Protein AF-A0A9Q0RCS3-F1 (afdb_monomer_lite)

InterPro domains:
  IPR036425 MoaB/Mog-like domain superfamily [G3DSA:3.40.980.10] (43-111)
  IPR050101 Competence-damage inducible protein CinA [PTHR13939] (154-260)
  IPR056596 FAD synthase, middle domain [PF24102] (192-265)

Sequence (272 aa):
MLSNRLNNSLKNSFIYILPLQQKFKQDCLFKSTIIEKSDLPPNINKTVAAVFVSDQVLDGEVENDLAKPLSQIIGGHGLQMKRIEIVRYIEKDIVDVTKRLSQNYDYIFASVISPKDMSDELYNIHQKNLTTFNNKTQAFSDSPKNSQNEKKPTQTLKSIGNIHFLPGNTIQFHDALVNFIKNIQKGKVLKTQTIYLDLFEEDFCDFLSQTQADYPSVKIGSYPQLNYKEQGFKVAITIEGFDEKEIEKIVQILSNQFQPFVINPNKISKKI

Organism: Anaeramoeba ignava (NCBI:txid1746090)

pLDDT: mean 74.25, std 23.75, range [26.61, 97.25]

Structure (mmCIF, N/CA/C/O backbone):
data_AF-A0A9Q0RCS3-F1
#
_entry.id   AF-A0A9Q0RCS3-F1
#
loop_
_atom_site.group_PDB
_atom_site.id
_atom_site.type_symbol
_atom_site.label_atom_id
_atom_site.label_alt_id
_atom_site.label_comp_id
_atom_site.label_asym_id
_atom_site.label_entity_id
_atom_site.label_seq_id
_atom_site.pdbx_PDB_ins_code
_atom_site.Cartn_x
_atom_site.Cartn_y
_atom_site.Cartn_z
_atom_site.occupancy
_atom_site.B_iso_or_equiv
_atom_site.auth_seq_id
_atom_site.auth_comp_id
_atom_site.auth_asym_id
_atom_site.auth_atom_id
_atom_site.pdbx_PDB_model_num
ATOM 1 N N . MET A 1 1 ? 30.338 -65.671 28.427 1.00 37.56 1 MET A N 1
ATOM 2 C CA . MET A 1 1 ? 30.757 -64.527 29.259 1.00 37.56 1 MET A CA 1
ATOM 3 C C . MET A 1 1 ? 30.886 -63.305 28.364 1.00 37.56 1 MET A C 1
ATOM 5 O O . MET A 1 1 ? 31.580 -63.393 27.364 1.00 37.56 1 MET A O 1
ATOM 9 N N . LEU A 1 2 ? 30.194 -62.221 28.735 1.00 30.98 2 LEU A N 1
ATOM 10 C CA . LEU A 1 2 ? 30.328 -60.845 28.225 1.00 30.98 2 LEU A CA 1
ATOM 11 C C . LEU A 1 2 ? 29.975 -60.595 26.742 1.00 30.98 2 LEU A C 1
ATOM 13 O O . LEU A 1 2 ? 30.809 -60.184 25.946 1.00 30.98 2 LEU A O 1
ATOM 17 N N . SER A 1 3 ? 28.690 -60.734 26.406 1.00 28.86 3 SER A N 1
ATOM 18 C CA . SER A 1 3 ? 28.046 -59.991 25.310 1.00 28.86 3 SER A CA 1
ATOM 19 C C . SER A 1 3 ? 27.238 -58.827 25.904 1.00 28.86 3 SER A C 1
ATOM 21 O O . SER A 1 3 ? 26.596 -59.020 26.934 1.00 28.86 3 SER A O 1
ATOM 23 N N . ASN A 1 4 ? 27.223 -57.667 25.235 1.00 32.75 4 ASN A N 1
ATOM 24 C CA . ASN A 1 4 ? 26.466 -56.432 25.547 1.00 32.75 4 ASN A CA 1
ATOM 25 C C . ASN A 1 4 ? 27.193 -55.349 26.365 1.00 32.75 4 ASN A C 1
ATOM 27 O O . ASN A 1 4 ? 26.861 -55.094 27.520 1.00 32.75 4 ASN A O 1
ATOM 31 N N . ARG A 1 5 ? 28.089 -54.600 25.710 1.00 34.44 5 ARG A N 1
ATOM 32 C CA . ARG A 1 5 ? 28.345 -53.180 26.012 1.00 34.44 5 ARG A CA 1
ATOM 33 C C . ARG A 1 5 ? 28.701 -52.447 24.722 1.00 34.44 5 ARG A C 1
ATOM 35 O O . ARG A 1 5 ? 29.853 -52.479 24.326 1.00 34.44 5 ARG A O 1
ATOM 42 N N . LEU A 1 6 ? 27.695 -51.856 24.075 1.00 33.25 6 LEU A N 1
ATOM 43 C CA . LEU A 1 6 ? 27.756 -50.634 23.243 1.00 33.25 6 LEU A CA 1
ATOM 44 C C . LEU A 1 6 ? 26.347 -50.302 22.699 1.00 33.25 6 LEU A C 1
ATOM 46 O O . LEU A 1 6 ? 26.149 -50.026 21.526 1.00 33.25 6 LEU A O 1
ATOM 50 N N . ASN A 1 7 ? 25.342 -50.368 23.576 1.00 33.81 7 ASN A N 1
ATOM 51 C CA . ASN A 1 7 ? 23.979 -49.895 23.319 1.00 33.81 7 ASN A CA 1
ATOM 52 C C . ASN A 1 7 ? 23.420 -49.347 24.640 1.00 33.81 7 ASN A C 1
ATOM 54 O O . ASN A 1 7 ? 22.575 -49.961 25.278 1.00 33.81 7 ASN A O 1
ATOM 58 N N . ASN A 1 8 ? 24.009 -48.249 25.121 1.00 36.78 8 ASN A N 1
ATOM 59 C CA . ASN A 1 8 ? 23.570 -47.546 26.329 1.00 36.78 8 ASN A CA 1
ATOM 60 C C . ASN A 1 8 ? 23.982 -46.070 26.261 1.00 36.78 8 ASN A C 1
ATOM 62 O O . ASN A 1 8 ? 24.921 -45.629 26.913 1.00 36.78 8 ASN A O 1
ATOM 66 N N . SER A 1 9 ? 23.277 -45.316 25.428 1.00 35.50 9 SER A N 1
ATOM 67 C CA . SER A 1 9 ? 22.978 -43.898 25.634 1.00 35.50 9 SER A CA 1
ATOM 68 C C . SER A 1 9 ? 21.856 -43.557 24.653 1.00 35.50 9 SER A C 1
ATOM 70 O O . SER A 1 9 ? 21.925 -44.002 23.514 1.00 35.50 9 SER A O 1
ATOM 72 N N . LEU A 1 10 ? 20.830 -42.819 25.088 1.00 33.62 10 LEU A N 1
ATOM 73 C CA . LEU A 1 10 ? 19.571 -42.489 24.376 1.00 33.62 10 LEU A CA 1
ATOM 74 C C . LEU A 1 10 ? 18.345 -43.393 24.638 1.00 33.62 10 LEU A C 1
ATOM 76 O O . LEU A 1 10 ? 17.382 -43.383 23.876 1.00 33.62 10 LEU A O 1
ATOM 80 N N . LYS A 1 11 ? 18.300 -44.093 25.776 1.00 34.06 11 LYS A N 1
ATOM 81 C CA . LYS A 1 11 ? 17.034 -44.501 26.418 1.00 34.06 11 LYS A CA 1
ATOM 82 C C . LYS A 1 11 ? 16.996 -43.932 27.831 1.00 34.06 11 LYS A C 1
ATOM 84 O O . LYS A 1 11 ? 17.375 -44.623 28.764 1.00 34.06 11 LYS A O 1
ATOM 89 N N . ASN A 1 12 ? 16.652 -42.651 27.955 1.00 34.41 12 ASN A N 1
ATOM 90 C CA . ASN A 1 12 ? 16.066 -42.039 29.156 1.00 34.41 12 ASN A CA 1
ATOM 91 C C . ASN A 1 12 ? 15.875 -40.538 28.924 1.00 34.41 12 ASN A C 1
ATOM 93 O O . ASN A 1 12 ? 16.768 -39.739 29.178 1.00 34.41 12 ASN A O 1
ATOM 97 N N . SER A 1 13 ? 14.695 -40.165 28.439 1.00 29.66 13 SER A N 1
ATOM 98 C CA . SER A 1 13 ? 14.089 -38.842 28.628 1.00 29.66 13 SER A CA 1
ATOM 99 C C . SER A 1 13 ? 12.590 -39.005 28.386 1.00 29.66 13 SER A C 1
ATOM 101 O O . SER A 1 13 ? 12.051 -38.602 27.361 1.00 29.66 13 SER A O 1
ATOM 103 N N . PHE A 1 14 ? 11.931 -39.700 29.316 1.00 28.27 14 PHE A N 1
ATOM 104 C CA . PHE A 1 14 ? 10.483 -39.627 29.479 1.00 28.27 14 PHE A CA 1
ATOM 105 C C . PHE A 1 14 ? 10.148 -38.185 29.873 1.00 28.27 14 PHE A C 1
ATOM 107 O O . PHE A 1 14 ? 10.219 -37.822 31.045 1.00 28.27 14 PHE A O 1
ATOM 114 N N . ILE A 1 15 ? 9.829 -37.345 28.891 1.00 30.17 15 ILE A N 1
ATOM 115 C CA . ILE A 1 15 ? 9.153 -36.079 29.155 1.00 30.17 15 ILE A CA 1
ATOM 116 C C . ILE A 1 15 ? 7.681 -36.434 29.337 1.00 30.17 15 ILE A C 1
ATOM 118 O O . ILE A 1 15 ? 6.985 -36.788 28.388 1.00 30.17 15 ILE A O 1
ATOM 122 N N . TYR A 1 16 ? 7.235 -36.395 30.590 1.00 28.09 16 TYR A N 1
ATOM 123 C CA . TYR A 1 16 ? 5.824 -36.403 30.939 1.00 28.09 16 TYR A CA 1
ATOM 124 C C . TYR A 1 16 ? 5.144 -35.227 30.230 1.00 28.09 16 TYR A C 1
ATOM 126 O O . TYR A 1 16 ? 5.328 -34.071 30.607 1.00 28.09 16 TYR A O 1
ATOM 134 N N . ILE A 1 17 ? 4.356 -35.524 29.197 1.00 31.08 17 ILE A N 1
ATOM 135 C CA . ILE A 1 17 ? 3.373 -34.588 28.658 1.00 31.08 17 ILE A CA 1
ATOM 136 C C . ILE A 1 17 ? 2.254 -34.522 29.700 1.00 31.08 17 ILE A C 1
ATOM 138 O O . ILE A 1 17 ? 1.363 -35.370 29.731 1.00 31.08 17 ILE A O 1
ATOM 142 N N . LEU A 1 18 ? 2.326 -33.541 30.600 1.00 26.61 18 LEU A N 1
ATOM 143 C CA . LEU A 1 18 ? 1.148 -33.091 31.335 1.00 26.61 18 LEU A CA 1
ATOM 144 C C . LEU A 1 18 ? 0.131 -32.595 30.297 1.00 26.61 18 LEU A C 1
ATOM 146 O O . LEU A 1 18 ? 0.499 -31.777 29.449 1.00 26.61 18 LEU A O 1
ATOM 150 N N . PRO A 1 19 ? -1.133 -33.044 30.330 1.00 27.47 19 PRO A N 1
ATOM 151 C CA . PRO A 1 19 ? -2.141 -32.473 29.466 1.00 27.47 19 PRO A CA 1
ATOM 152 C C . PRO A 1 19 ? -2.488 -31.097 30.037 1.00 27.47 19 PRO A C 1
ATOM 154 O O . PRO A 1 19 ? -3.348 -30.966 30.904 1.00 27.47 19 PRO A O 1
ATOM 157 N N . LEU A 1 20 ? -1.830 -30.047 29.546 1.00 31.06 20 LEU A N 1
ATOM 158 C CA . LEU A 1 20 ? -2.420 -28.715 29.565 1.00 31.06 20 LEU A CA 1
ATOM 159 C C . LEU A 1 20 ? -3.596 -28.748 28.585 1.00 31.06 20 LEU A C 1
ATOM 161 O O . LEU A 1 20 ? -3.497 -28.305 27.446 1.00 31.06 20 LEU A O 1
ATOM 165 N N . GLN A 1 21 ? -4.732 -29.286 29.030 1.00 33.12 21 GLN A N 1
ATOM 166 C CA . GLN A 1 21 ? -6.025 -28.934 28.457 1.00 33.12 21 GLN A CA 1
ATOM 167 C C . GLN A 1 21 ? -6.356 -27.493 28.865 1.00 33.12 21 GLN A C 1
ATOM 169 O O . GLN A 1 21 ? -7.312 -27.232 29.588 1.00 33.12 21 GLN A O 1
ATOM 174 N N . GLN A 1 22 ? -5.565 -26.531 28.390 1.00 35.44 22 GLN A N 1
ATOM 175 C CA . GLN A 1 22 ? -6.137 -25.232 28.093 1.00 35.44 22 GLN A CA 1
ATOM 176 C C . GLN A 1 22 ? -6.953 -25.450 26.828 1.00 35.44 22 GLN A C 1
ATOM 178 O O . GLN A 1 22 ? -6.407 -25.677 25.749 1.00 35.44 22 GLN A O 1
ATOM 183 N N . LYS A 1 23 ? -8.279 -25.453 26.979 1.00 30.38 23 LYS A N 1
ATOM 184 C CA . LYS A 1 23 ? -9.195 -25.215 25.866 1.00 30.38 23 LYS A CA 1
ATOM 185 C C . LYS A 1 23 ? -8.868 -23.826 25.310 1.00 30.38 23 LYS A C 1
ATOM 187 O O . LYS A 1 23 ? -9.527 -22.857 25.663 1.00 30.38 23 LYS A O 1
ATOM 192 N N . PHE A 1 24 ? -7.845 -23.719 24.469 1.00 35.06 24 PHE A N 1
ATOM 193 C CA . PHE A 1 24 ? -7.749 -22.597 23.555 1.00 35.06 24 PHE A CA 1
ATOM 194 C C . PHE A 1 24 ? -9.005 -22.676 22.694 1.00 35.06 24 PHE A C 1
ATOM 196 O O . PHE A 1 24 ? -9.238 -23.686 22.025 1.00 35.06 24 PHE A O 1
ATOM 203 N N . LYS A 1 25 ? -9.861 -21.655 22.779 1.00 40.16 25 LYS A N 1
ATOM 204 C CA . LYS A 1 25 ? -10.976 -21.459 21.852 1.00 40.16 25 LYS A CA 1
ATOM 205 C C . LYS A 1 25 ? -10.306 -21.268 20.487 1.00 40.16 25 LYS A C 1
ATOM 207 O O . LYS A 1 25 ? -9.832 -20.183 20.170 1.00 40.16 25 LYS A O 1
ATOM 212 N N . GLN A 1 26 ? -10.152 -22.367 19.746 1.00 43.66 26 GLN A N 1
ATOM 213 C CA . GLN A 1 26 ? -9.310 -22.490 18.545 1.00 43.66 26 GLN A CA 1
ATOM 214 C C . GLN A 1 26 ? -9.731 -21.534 17.409 1.00 43.66 26 GLN A C 1
ATOM 216 O O . GLN A 1 26 ? -9.008 -21.381 16.429 1.00 43.66 26 GLN A O 1
ATOM 221 N N . ASP A 1 27 ? -10.858 -20.842 17.592 1.00 47.12 27 ASP A N 1
ATOM 222 C CA . ASP A 1 27 ? -11.483 -19.908 16.663 1.00 47.12 27 ASP A CA 1
ATOM 223 C C . ASP A 1 27 ? -11.272 -18.414 17.004 1.00 47.12 27 ASP A C 1
ATOM 225 O O . ASP A 1 27 ? -11.799 -17.573 16.284 1.00 47.12 27 ASP A O 1
ATOM 229 N N . CYS A 1 28 ? -10.529 -18.059 18.070 1.00 45.38 28 CYS A N 1
ATOM 230 C CA . CYS A 1 28 ? -10.329 -16.654 18.495 1.00 45.38 28 CYS A CA 1
ATOM 231 C C . CYS A 1 28 ? -8.953 -16.046 18.199 1.00 45.38 28 CYS A C 1
ATOM 233 O O . CYS A 1 28 ? -8.706 -14.915 18.609 1.00 45.38 28 CYS A O 1
ATOM 235 N N . LEU A 1 29 ? -8.104 -16.694 17.390 1.00 50.28 29 LEU A N 1
ATOM 236 C CA . LEU A 1 29 ? -7.370 -15.867 16.429 1.00 50.28 29 LEU A CA 1
ATOM 237 C C . LEU A 1 29 ? -8.495 -15.204 15.654 1.00 50.28 29 LEU A C 1
ATOM 239 O O . LEU A 1 29 ? -9.189 -15.928 14.935 1.00 50.28 29 LEU A O 1
ATOM 243 N N . PHE A 1 30 ? -8.740 -13.902 15.852 1.00 48.38 30 PHE A N 1
ATOM 244 C CA . PHE A 1 30 ? -9.524 -13.156 14.886 1.00 48.38 30 PHE A CA 1
ATOM 245 C C . PHE A 1 30 ? -8.738 -13.439 13.624 1.00 48.38 30 PHE A C 1
ATOM 247 O O . PHE A 1 30 ? -7.626 -12.940 13.422 1.00 48.38 30 PHE A O 1
ATOM 254 N N . LYS A 1 31 ? -9.240 -14.397 12.829 1.00 42.78 31 LYS A N 1
ATOM 255 C CA . LYS A 1 31 ? -8.798 -14.555 11.468 1.00 42.78 31 LYS A CA 1
ATOM 256 C C . LYS A 1 31 ? -8.898 -13.113 11.044 1.00 42.78 31 LYS A C 1
ATOM 258 O O . LYS A 1 31 ? -9.956 -12.499 11.205 1.00 42.78 31 LYS A O 1
ATOM 263 N N . SER A 1 32 ? -7.779 -12.528 10.634 1.00 40.59 32 SER A N 1
ATOM 264 C CA . SER A 1 32 ? -7.892 -11.480 9.652 1.00 40.59 32 SER A CA 1
ATOM 265 C C . SER A 1 32 ? -8.770 -12.160 8.626 1.00 40.59 32 SER A C 1
ATOM 267 O O . SER A 1 32 ? -8.323 -13.061 7.916 1.00 40.59 32 SER A O 1
ATOM 269 N N . THR A 1 33 ? -10.084 -11.928 8.715 1.00 36.19 33 THR A N 1
ATOM 270 C CA . THR A 1 33 ? -10.992 -12.319 7.678 1.00 36.19 33 THR A CA 1
ATOM 271 C C . THR A 1 33 ? -10.291 -11.611 6.562 1.00 36.19 33 THR A C 1
ATOM 273 O O . THR A 1 33 ? -10.094 -10.387 6.600 1.00 36.19 33 THR A O 1
ATOM 276 N N . ILE A 1 34 ? -9.699 -12.407 5.681 1.00 37.22 34 ILE A N 1
ATOM 277 C CA . ILE A 1 34 ? -9.334 -11.920 4.386 1.00 37.22 34 ILE A CA 1
ATOM 278 C C . ILE A 1 34 ? -10.717 -11.550 3.879 1.00 37.22 34 ILE A C 1
ATOM 280 O O . ILE A 1 34 ? -11.448 -12.395 3.381 1.00 37.22 34 ILE A O 1
ATOM 284 N N . ILE A 1 35 ? -11.139 -10.325 4.205 1.00 36.06 35 ILE A N 1
ATOM 285 C CA . ILE A 1 35 ? -12.195 -9.622 3.534 1.00 36.06 35 ILE A CA 1
ATOM 286 C C . ILE A 1 35 ? -11.557 -9.556 2.171 1.00 36.06 35 ILE A C 1
ATOM 288 O O . ILE A 1 35 ? -10.635 -8.760 1.930 1.00 36.06 35 ILE A O 1
ATOM 292 N N . GLU A 1 36 ? -11.896 -10.540 1.343 1.00 35.41 36 GLU A N 1
ATOM 293 C CA . GLU A 1 36 ? -11.475 -10.496 -0.026 1.00 35.41 36 GLU A CA 1
ATOM 294 C C . GLU A 1 36 ? -11.953 -9.143 -0.523 1.00 35.41 36 GLU A C 1
ATOM 296 O O . GLU A 1 36 ? -13.019 -8.636 -0.170 1.00 35.41 36 GLU A O 1
ATOM 301 N N . LYS A 1 37 ? -11.098 -8.477 -1.287 1.00 41.94 37 LYS A N 1
ATOM 302 C CA . LYS A 1 37 ? -11.336 -7.102 -1.725 1.00 41.94 37 LYS A CA 1
ATOM 303 C C . LYS A 1 37 ? -12.657 -6.943 -2.502 1.00 41.94 37 LYS A C 1
ATOM 305 O O . LYS A 1 37 ? -13.037 -5.812 -2.789 1.00 41.94 37 LYS A O 1
ATOM 310 N N . SER A 1 38 ? -13.298 -8.061 -2.855 1.00 35.66 38 SER A N 1
ATOM 311 C CA . SER A 1 38 ? -14.652 -8.207 -3.385 1.00 35.66 38 SER A CA 1
ATOM 312 C C . SER A 1 38 ? -15.765 -7.731 -2.450 1.00 35.66 38 SER A C 1
ATOM 314 O O . SER A 1 38 ? -16.819 -7.365 -2.957 1.00 35.66 38 SER A O 1
ATOM 316 N N . ASP A 1 39 ? -15.543 -7.709 -1.134 1.00 38.75 39 ASP A N 1
ATOM 317 C CA . ASP A 1 39 ? -16.580 -7.383 -0.139 1.00 38.75 39 ASP A CA 1
ATOM 318 C C . ASP A 1 39 ? -16.576 -5.892 0.245 1.00 38.75 39 ASP A C 1
ATOM 320 O O . ASP A 1 39 ? -17.483 -5.396 0.910 1.00 38.75 39 ASP A O 1
ATOM 324 N N . LEU A 1 40 ? -15.564 -5.148 -0.215 1.00 46.81 40 LEU A N 1
ATOM 325 C CA . LEU A 1 40 ? -15.538 -3.689 -0.161 1.00 46.81 40 LEU A CA 1
ATOM 326 C C . LEU A 1 40 ? -16.378 -3.125 -1.321 1.00 46.81 40 LEU A C 1
ATOM 328 O O . LEU A 1 40 ? -16.323 -3.667 -2.429 1.00 46.81 40 LEU A O 1
ATOM 332 N N . PRO A 1 41 ? -17.111 -2.009 -1.130 1.00 47.56 41 PRO A N 1
ATOM 333 C CA . PRO A 1 41 ? -17.900 -1.401 -2.199 1.00 47.56 41 PRO A CA 1
ATOM 334 C C . PRO A 1 41 ? -17.032 -1.135 -3.444 1.00 47.56 41 PRO A C 1
ATOM 336 O O . PRO A 1 41 ? -15.844 -0.816 -3.298 1.00 47.56 41 PRO A O 1
ATOM 339 N N . PRO A 1 42 ? -17.598 -1.250 -4.667 1.00 49.25 42 PRO A N 1
ATOM 340 C CA . PRO A 1 42 ? -16.849 -1.152 -5.916 1.00 49.25 42 PRO A CA 1
ATOM 341 C C . PRO A 1 42 ? -15.963 0.092 -5.914 1.00 49.25 42 PRO A C 1
ATOM 343 O O . PRO A 1 42 ? -16.410 1.217 -5.678 1.00 49.25 42 PRO A O 1
ATOM 346 N N . ASN A 1 43 ? -14.668 -0.148 -6.094 1.00 54.91 43 ASN A N 1
ATOM 347 C CA . ASN A 1 43 ? -13.647 0.839 -5.800 1.00 54.91 43 ASN A CA 1
ATOM 348 C C . ASN A 1 43 ? -13.646 1.951 -6.856 1.00 54.91 43 ASN A C 1
ATOM 350 O O . ASN A 1 43 ? -13.305 1.717 -8.010 1.00 54.91 43 ASN A O 1
ATOM 354 N N . ILE A 1 44 ? -14.022 3.160 -6.440 1.00 65.00 44 ILE A N 1
ATOM 355 C CA . ILE A 1 44 ? -14.061 4.366 -7.284 1.00 65.00 44 ILE A CA 1
ATOM 356 C C . ILE A 1 44 ? -12.639 4.884 -7.578 1.00 65.00 44 ILE A C 1
ATOM 358 O O . ILE A 1 44 ? -12.432 5.655 -8.514 1.00 65.00 44 ILE A O 1
ATOM 362 N N . ASN A 1 45 ? -11.642 4.477 -6.787 1.00 85.12 45 ASN A N 1
ATOM 363 C CA . ASN A 1 45 ? -10.302 5.036 -6.873 1.00 85.12 45 ASN A CA 1
ATOM 364 C C . ASN A 1 45 ? -9.484 4.392 -7.988 1.00 85.12 45 ASN A C 1
ATOM 366 O O . ASN A 1 45 ? -9.408 3.167 -8.113 1.00 85.12 45 ASN A O 1
ATOM 370 N N . LYS A 1 46 ? -8.777 5.248 -8.727 1.00 90.94 46 LYS A N 1
ATOM 371 C CA . LYS A 1 46 ? -7.789 4.842 -9.721 1.00 90.94 46 LYS A CA 1
ATOM 372 C C . LYS A 1 46 ? -6.690 3.991 -9.088 1.00 90.94 46 LYS A C 1
ATOM 374 O O . LYS A 1 46 ? -6.237 4.232 -7.964 1.00 90.94 46 LYS A O 1
ATOM 379 N N . THR A 1 47 ? -6.288 2.969 -9.822 1.00 93.88 47 THR A N 1
ATOM 380 C CA . THR A 1 47 ? -5.354 1.944 -9.380 1.00 93.88 47 THR A CA 1
ATOM 381 C C . THR A 1 47 ? -3.930 2.271 -9.797 1.00 93.88 47 THR A C 1
ATOM 383 O O . THR A 1 47 ? -3.682 2.807 -10.874 1.00 93.88 47 THR A O 1
ATOM 386 N N . VAL A 1 48 ? -2.982 1.942 -8.928 1.00 95.81 48 VAL A N 1
ATOM 387 C CA . VAL A 1 48 ? -1.563 2.223 -9.126 1.00 95.81 48 VAL A CA 1
ATOM 388 C C . VAL A 1 48 ? -0.765 0.945 -8.951 1.00 95.81 48 VAL A C 1
ATOM 390 O O . VAL A 1 48 ? -0.993 0.190 -8.000 1.00 95.81 48 VAL A O 1
ATOM 393 N N . ALA A 1 49 ? 0.194 0.725 -9.841 1.00 97.00 49 ALA A N 1
ATOM 394 C CA . ALA A 1 49 ? 1.262 -0.234 -9.621 1.00 97.00 49 ALA A CA 1
ATOM 395 C C . ALA A 1 49 ? 2.630 0.417 -9.823 1.00 97.00 49 ALA A C 1
ATOM 397 O O . ALA A 1 49 ? 2.755 1.452 -10.478 1.00 97.00 49 ALA A O 1
ATOM 398 N N . ALA A 1 50 ? 3.658 -0.189 -9.244 1.00 96.56 50 ALA A N 1
ATOM 399 C CA . ALA A 1 50 ? 5.024 0.282 -9.369 1.00 96.56 50 ALA A CA 1
ATOM 400 C C . ALA A 1 50 ? 5.971 -0.851 -9.747 1.00 96.56 50 ALA A C 1
ATOM 402 O O . ALA A 1 50 ? 5.798 -1.989 -9.305 1.00 96.56 50 ALA A O 1
ATOM 403 N N . VAL A 1 51 ? 6.987 -0.514 -10.531 1.00 95.31 51 VAL A N 1
ATOM 404 C CA . VAL A 1 51 ? 8.157 -1.352 -10.757 1.00 95.31 51 VAL A CA 1
ATOM 405 C C . VAL A 1 51 ? 9.402 -0.593 -10.309 1.00 95.31 51 VAL A C 1
ATOM 407 O O . VAL A 1 51 ? 9.623 0.557 -10.694 1.00 95.31 51 VAL A O 1
ATOM 410 N N . PHE A 1 52 ? 10.212 -1.241 -9.486 1.00 94.56 52 PHE A N 1
ATOM 411 C CA . PHE A 1 52 ? 11.526 -0.760 -9.098 1.00 94.56 52 PHE A CA 1
ATOM 412 C C . PHE A 1 52 ? 12.584 -1.683 -9.688 1.00 94.56 52 PHE A C 1
ATOM 414 O O . PHE A 1 52 ? 12.508 -2.898 -9.533 1.00 94.56 52 PHE A O 1
ATOM 421 N N . VAL A 1 53 ? 13.566 -1.117 -10.377 1.00 92.44 53 VAL A N 1
ATOM 422 C CA . VAL A 1 53 ? 14.662 -1.884 -10.975 1.00 92.44 53 VAL A CA 1
ATOM 423 C C . VAL A 1 53 ? 15.888 -1.745 -10.085 1.00 92.44 53 VAL A C 1
ATOM 425 O O . VAL A 1 53 ? 16.375 -0.630 -9.897 1.00 92.44 53 VAL A O 1
ATOM 428 N N . SER A 1 54 ? 16.359 -2.845 -9.496 1.00 92.25 54 SER A N 1
ATOM 429 C CA . SER A 1 54 ? 17.565 -2.850 -8.665 1.00 92.25 54 SER A CA 1
ATOM 430 C C . SER A 1 54 ? 18.040 -4.264 -8.357 1.00 92.25 54 SER A C 1
ATOM 432 O O . SER A 1 54 ? 17.323 -5.042 -7.726 1.00 92.25 54 SER A O 1
ATOM 434 N N . ASP A 1 55 ? 19.278 -4.565 -8.741 1.00 91.50 55 ASP A N 1
ATOM 435 C CA . ASP A 1 55 ? 19.948 -5.789 -8.305 1.00 91.50 55 ASP A CA 1
ATOM 436 C C . ASP A 1 55 ? 20.282 -5.714 -6.809 1.00 91.50 55 ASP A C 1
ATOM 438 O O . ASP A 1 55 ? 19.974 -6.644 -6.077 1.00 91.50 55 ASP A O 1
ATOM 442 N N . GLN A 1 56 ? 20.764 -4.564 -6.323 1.00 90.12 56 GLN A N 1
ATOM 443 C CA . GLN A 1 56 ? 21.187 -4.357 -4.928 1.00 90.12 56 GLN A CA 1
ATOM 444 C C . GLN A 1 56 ? 20.063 -4.584 -3.913 1.00 90.12 56 GLN A C 1
ATOM 446 O O . GLN A 1 56 ? 20.293 -5.155 -2.849 1.00 90.12 56 GLN A O 1
ATOM 451 N N . VAL A 1 57 ? 18.833 -4.166 -4.234 1.00 93.00 57 VAL A N 1
ATOM 452 C CA . VAL A 1 57 ? 17.674 -4.448 -3.372 1.00 93.00 57 VAL A CA 1
ATOM 453 C C . VAL A 1 57 ? 17.363 -5.944 -3.348 1.00 93.00 57 VAL A C 1
ATOM 455 O O . VAL A 1 57 ? 17.053 -6.491 -2.292 1.00 93.00 57 VAL A O 1
ATOM 458 N N . LEU A 1 58 ? 17.446 -6.620 -4.498 1.00 94.69 58 LEU A N 1
ATOM 459 C CA . LEU A 1 58 ? 17.194 -8.061 -4.598 1.00 94.69 58 LEU A CA 1
ATOM 460 C C . LEU A 1 58 ? 18.320 -8.904 -3.985 1.00 94.69 58 LEU A C 1
ATOM 462 O O . LEU A 1 58 ? 18.058 -10.009 -3.515 1.00 94.69 58 LEU A O 1
ATOM 466 N N . ASP A 1 59 ? 19.539 -8.373 -3.960 1.00 94.94 59 ASP A N 1
ATOM 467 C CA . ASP A 1 59 ? 20.709 -8.963 -3.311 1.00 94.94 59 ASP A CA 1
ATOM 468 C C . ASP A 1 59 ? 20.746 -8.657 -1.798 1.00 94.94 59 ASP A C 1
ATOM 470 O O . ASP A 1 59 ? 21.541 -9.242 -1.064 1.00 94.94 59 ASP A O 1
ATOM 474 N N . GLY A 1 60 ? 19.847 -7.793 -1.307 1.00 94.44 60 GLY A N 1
ATOM 475 C CA . GLY A 1 60 ? 19.726 -7.432 0.108 1.00 94.44 60 GLY A CA 1
ATOM 476 C C . GLY A 1 60 ? 20.788 -6.446 0.601 1.00 94.44 60 GLY A C 1
ATOM 477 O O . GLY A 1 60 ? 20.962 -6.294 1.808 1.00 94.44 60 GLY A O 1
ATOM 478 N N . GLU A 1 61 ? 21.499 -5.781 -0.311 1.00 90.88 61 GLU A N 1
ATOM 479 C CA . GLU A 1 61 ? 22.539 -4.801 0.019 1.00 90.88 61 GLU A CA 1
ATOM 480 C C . GLU A 1 61 ? 21.950 -3.466 0.484 1.00 90.88 61 GLU A C 1
ATOM 482 O O . GLU A 1 61 ? 22.543 -2.774 1.313 1.00 90.88 61 GLU A O 1
ATOM 487 N N . VAL A 1 62 ? 20.783 -3.098 -0.052 1.00 90.00 62 VAL A N 1
ATOM 488 C CA . VAL A 1 62 ? 20.102 -1.832 0.243 1.00 90.00 62 VAL A CA 1
ATOM 489 C C . VAL A 1 62 ? 18.603 -2.045 0.436 1.00 90.00 62 VAL A C 1
ATOM 491 O O . VAL A 1 62 ? 17.995 -2.937 -0.157 1.00 90.00 62 VAL A O 1
ATOM 494 N N . GLU A 1 63 ? 17.981 -1.198 1.254 1.00 90.94 63 GLU A N 1
ATOM 495 C CA . GLU A 1 63 ? 16.525 -1.156 1.384 1.00 90.94 63 GLU A CA 1
ATOM 496 C C . GLU A 1 63 ? 15.877 -0.428 0.196 1.00 90.94 63 GLU A C 1
ATOM 498 O O . GLU A 1 63 ? 16.472 0.453 -0.425 1.00 90.94 63 GLU A O 1
ATOM 503 N N . ASN A 1 64 ? 14.613 -0.749 -0.092 1.00 91.44 64 ASN A N 1
ATOM 504 C CA . ASN A 1 64 ? 13.800 0.041 -1.013 1.00 91.44 64 ASN A CA 1
ATOM 505 C C . ASN A 1 64 ? 13.176 1.236 -0.277 1.00 91.44 64 ASN A C 1
ATOM 507 O O . ASN A 1 64 ? 12.070 1.149 0.268 1.00 91.44 64 ASN A O 1
ATOM 511 N N . ASP A 1 65 ? 13.878 2.362 -0.294 1.00 90.94 65 ASP A N 1
ATOM 512 C CA . ASP A 1 65 ? 13.458 3.615 0.334 1.00 90.94 65 ASP A CA 1
ATOM 513 C C . ASP A 1 65 ? 12.387 4.386 -0.468 1.00 90.94 65 ASP A C 1
ATOM 515 O O . ASP A 1 65 ? 11.774 5.312 0.064 1.00 90.94 65 ASP A O 1
ATOM 519 N N . LEU A 1 66 ? 12.092 3.981 -1.710 1.00 92.19 66 LEU A N 1
ATOM 520 C CA . LEU A 1 66 ? 11.106 4.628 -2.586 1.00 92.19 66 LEU A CA 1
ATOM 521 C C . LEU A 1 66 ? 9.683 4.071 -2.411 1.00 92.19 66 LEU A C 1
ATOM 523 O O . LEU A 1 66 ? 8.696 4.806 -2.525 1.00 92.19 66 LEU A O 1
ATOM 527 N N . ALA A 1 67 ? 9.547 2.776 -2.112 1.00 94.50 67 ALA A N 1
ATOM 528 C CA . ALA A 1 67 ? 8.257 2.079 -2.082 1.00 94.50 67 ALA A CA 1
ATOM 529 C C . ALA A 1 67 ? 7.285 2.621 -1.021 1.00 94.50 67 ALA A C 1
ATOM 531 O O . ALA A 1 67 ? 6.085 2.781 -1.285 1.00 94.50 67 ALA A O 1
ATOM 532 N N . LYS A 1 68 ? 7.788 2.911 0.186 1.00 93.88 68 LYS A N 1
ATOM 533 C CA . LYS A 1 68 ? 6.966 3.423 1.290 1.00 93.88 68 LYS A CA 1
ATOM 534 C C . LYS A 1 68 ? 6.491 4.861 1.029 1.00 93.88 68 LYS A C 1
ATOM 536 O O . LYS A 1 68 ? 5.272 5.054 1.063 1.00 93.88 68 LYS A O 1
ATOM 541 N N . PRO A 1 69 ? 7.364 5.841 0.710 1.00 93.31 69 PRO A N 1
ATOM 542 C CA . PRO A 1 69 ? 6.928 7.185 0.329 1.00 93.31 69 PRO A CA 1
ATOM 543 C C . PRO A 1 69 ? 5.936 7.180 -0.834 1.00 93.31 69 PRO A C 1
ATOM 545 O O . PRO A 1 69 ? 4.906 7.849 -0.754 1.00 93.31 69 PRO A O 1
ATOM 548 N N . LEU A 1 70 ? 6.185 6.369 -1.871 1.00 95.19 70 LEU A N 1
ATOM 549 C CA . LEU A 1 70 ? 5.255 6.211 -2.988 1.00 95.19 70 LEU A CA 1
ATOM 550 C C . LEU A 1 70 ? 3.870 5.782 -2.494 1.00 95.19 70 LEU A C 1
ATOM 552 O O . LEU A 1 70 ? 2.877 6.447 -2.777 1.00 95.19 70 LEU A O 1
ATOM 556 N N . SER A 1 71 ? 3.797 4.707 -1.710 1.00 94.44 71 SER A N 1
ATOM 557 C CA . SER A 1 71 ? 2.523 4.185 -1.199 1.00 94.44 71 SER A CA 1
ATOM 558 C C . SER A 1 71 ? 1.779 5.203 -0.329 1.00 94.44 71 SER A C 1
ATOM 560 O O . SER A 1 71 ? 0.558 5.321 -0.430 1.00 94.44 71 SER A O 1
ATOM 562 N N . GLN A 1 72 ? 2.505 5.972 0.487 1.00 92.44 72 GLN A N 1
ATOM 563 C CA . GLN A 1 72 ? 1.934 7.014 1.343 1.00 92.44 72 GLN A CA 1
ATOM 564 C C . GLN A 1 72 ? 1.374 8.190 0.535 1.00 92.44 72 GLN A C 1
ATOM 566 O O . GLN A 1 72 ? 0.243 8.610 0.780 1.00 92.44 72 GLN A O 1
ATOM 571 N N . ILE A 1 73 ? 2.124 8.696 -0.448 1.00 94.56 73 ILE A N 1
ATOM 572 C CA . ILE A 1 73 ? 1.699 9.821 -1.296 1.00 94.56 73 ILE A CA 1
ATOM 573 C C . ILE A 1 73 ? 0.479 9.428 -2.137 1.00 94.56 73 ILE A C 1
ATOM 575 O O . ILE A 1 73 ? -0.514 10.155 -2.175 1.00 94.56 73 ILE A O 1
ATOM 579 N N . ILE A 1 74 ? 0.522 8.247 -2.757 1.00 93.75 74 ILE A N 1
ATOM 580 C CA . ILE A 1 74 ? -0.575 7.692 -3.559 1.00 93.75 74 ILE A CA 1
ATOM 581 C C . ILE A 1 74 ? -1.830 7.486 -2.699 1.00 93.75 74 ILE A C 1
ATOM 583 O O . ILE A 1 74 ? -2.907 7.969 -3.057 1.00 93.75 74 ILE A O 1
ATOM 587 N N . GLY A 1 75 ? -1.696 6.844 -1.535 1.00 90.62 75 GLY A N 1
ATOM 588 C CA . GLY A 1 75 ? -2.814 6.622 -0.615 1.00 90.62 75 GLY A CA 1
ATOM 589 C C . GLY A 1 75 ? -3.423 7.925 -0.086 1.00 90.62 75 GLY A C 1
ATOM 590 O O . GLY A 1 75 ? -4.646 8.071 -0.060 1.00 90.62 75 GLY A O 1
ATOM 591 N N . GLY A 1 76 ? -2.587 8.910 0.257 1.00 90.50 76 GLY A N 1
ATOM 592 C CA . GLY A 1 76 ? -3.026 10.238 0.702 1.00 90.50 76 GLY A CA 1
ATOM 593 C C . GLY A 1 76 ? -3.782 11.035 -0.368 1.00 90.50 76 GLY A C 1
ATOM 594 O O . GLY A 1 76 ? -4.613 11.888 -0.040 1.00 90.50 76 GLY A O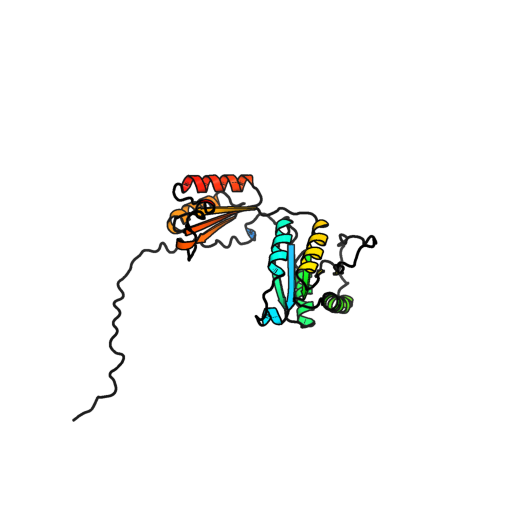 1
ATOM 595 N N . HIS A 1 77 ? -3.556 10.724 -1.648 1.00 92.31 77 HIS A N 1
ATOM 596 C CA . HIS A 1 77 ? -4.308 11.287 -2.773 1.00 92.31 77 HIS A CA 1
ATOM 597 C C . HIS A 1 77 ? -5.576 10.496 -3.128 1.00 92.31 77 HIS A C 1
ATOM 599 O O . HIS A 1 77 ? -6.289 10.835 -4.072 1.00 92.31 77 HIS A O 1
ATOM 605 N N . GLY A 1 78 ? -5.883 9.439 -2.374 1.00 90.00 78 GLY A N 1
ATOM 606 C CA . GLY A 1 78 ? -7.036 8.585 -2.640 1.00 90.00 78 GLY A CA 1
ATOM 607 C C . GLY A 1 78 ? -6.855 7.728 -3.890 1.00 90.00 78 GLY A C 1
ATOM 608 O O . GLY A 1 78 ? -7.833 7.363 -4.529 1.00 90.00 78 GLY A O 1
ATOM 609 N N . LEU A 1 79 ? -5.616 7.415 -4.262 1.00 91.62 79 LEU A N 1
ATOM 610 C CA . LEU A 1 79 ? -5.299 6.408 -5.267 1.00 91.62 79 LEU A CA 1
ATOM 611 C C . LEU A 1 79 ? -5.015 5.075 -4.570 1.00 91.62 79 LEU A C 1
ATOM 613 O O . LEU A 1 79 ? -4.611 5.035 -3.407 1.00 91.62 79 LEU A O 1
ATOM 617 N N . GLN A 1 80 ? -5.220 3.962 -5.271 1.00 90.25 80 GLN A N 1
ATOM 618 C CA . GLN A 1 80 ? -5.036 2.644 -4.679 1.00 90.25 80 GLN A CA 1
ATOM 619 C C . GLN A 1 80 ? -3.773 1.957 -5.188 1.00 90.25 80 GLN A C 1
ATOM 621 O O . GLN A 1 80 ? -3.773 1.395 -6.282 1.00 90.25 80 GLN A O 1
ATOM 626 N N . MET A 1 81 ? -2.744 1.895 -4.342 1.00 94.00 81 MET A N 1
ATOM 627 C CA . MET A 1 81 ? -1.602 1.011 -4.571 1.00 94.00 81 MET A CA 1
ATOM 628 C C . MET A 1 81 ? -2.077 -0.450 -4.575 1.00 94.00 81 MET A C 1
ATOM 630 O O . MET A 1 81 ? -2.670 -0.935 -3.607 1.00 94.00 81 MET A O 1
ATOM 634 N N . LYS A 1 82 ? -1.874 -1.144 -5.695 1.00 93.94 82 LYS A N 1
ATOM 635 C CA . LYS A 1 82 ? -2.278 -2.542 -5.894 1.00 93.94 82 LYS A CA 1
ATOM 636 C C . LYS A 1 82 ? -1.097 -3.493 -5.909 1.00 93.94 82 LYS A C 1
ATOM 638 O O . LYS A 1 82 ? -1.267 -4.647 -5.525 1.00 93.94 82 LYS A O 1
ATOM 643 N N . ARG A 1 83 ? 0.052 -3.041 -6.414 1.00 96.50 83 ARG A N 1
ATOM 644 C CA . ARG A 1 83 ? 1.192 -3.914 -6.672 1.00 96.50 83 ARG A CA 1
ATOM 645 C C . ARG A 1 83 ? 2.489 -3.124 -6.739 1.00 96.50 83 ARG A C 1
ATOM 647 O O . ARG A 1 83 ? 2.543 -2.087 -7.387 1.00 96.50 83 ARG A O 1
ATOM 654 N N . ILE A 1 84 ? 3.524 -3.652 -6.103 1.00 97.25 84 ILE A N 1
ATOM 655 C CA . ILE A 1 84 ? 4.903 -3.199 -6.262 1.00 97.25 84 ILE A CA 1
ATOM 656 C C . ILE A 1 84 ? 5.710 -4.424 -6.670 1.00 97.25 84 ILE A C 1
ATOM 658 O O . ILE A 1 84 ? 5.591 -5.473 -6.039 1.00 97.25 84 ILE A O 1
ATOM 662 N N . GLU A 1 85 ? 6.496 -4.302 -7.730 1.00 96.62 85 GLU A N 1
ATOM 663 C CA . GLU A 1 85 ? 7.434 -5.332 -8.166 1.00 96.62 85 GLU A CA 1
ATOM 664 C C . GLU A 1 85 ? 8.849 -4.781 -8.151 1.00 96.62 85 GLU A C 1
ATOM 666 O O . GLU A 1 85 ? 9.074 -3.630 -8.516 1.00 96.62 85 GLU A O 1
ATOM 671 N N . ILE A 1 86 ? 9.795 -5.611 -7.726 1.00 95.81 86 ILE A N 1
ATOM 672 C CA . ILE A 1 86 ? 11.218 -5.298 -7.774 1.00 95.81 86 ILE A CA 1
ATOM 673 C C . ILE A 1 86 ? 11.846 -6.291 -8.744 1.00 95.81 86 ILE A C 1
ATOM 675 O O . ILE A 1 86 ? 11.662 -7.498 -8.585 1.00 95.81 86 ILE A O 1
ATOM 679 N N . VAL A 1 87 ? 12.524 -5.787 -9.770 1.00 94.94 87 VAL A N 1
ATOM 680 C CA . VAL A 1 87 ? 13.128 -6.599 -10.833 1.00 94.94 87 VAL A CA 1
ATOM 681 C C . VAL A 1 87 ? 14.614 -6.299 -10.965 1.00 94.94 87 VAL A C 1
ATOM 683 O O . VAL A 1 87 ? 15.075 -5.208 -10.622 1.00 94.94 87 VAL A O 1
ATOM 686 N N . ARG A 1 88 ? 15.357 -7.277 -11.484 1.00 92.56 88 ARG A N 1
ATOM 687 C CA . ARG A 1 88 ? 16.767 -7.108 -11.838 1.00 92.56 88 ARG A CA 1
ATOM 688 C C . ARG A 1 88 ? 16.9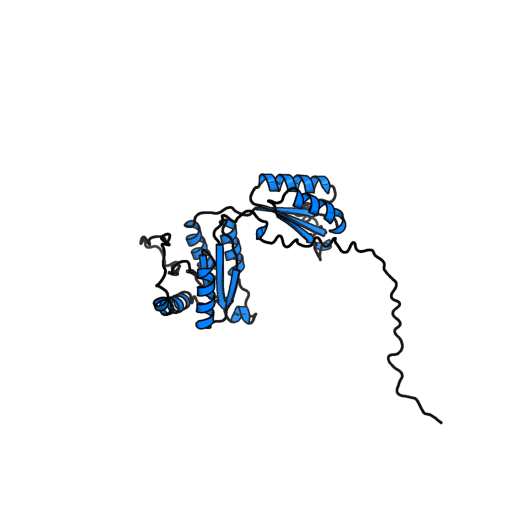26 -6.204 -13.053 1.00 92.56 88 ARG A C 1
ATOM 690 O O . ARG A 1 88 ? 15.965 -5.972 -13.793 1.00 92.56 88 ARG A O 1
ATOM 697 N N . TYR A 1 89 ? 18.148 -5.731 -13.286 1.00 89.62 89 TYR A N 1
ATOM 698 C CA . TYR A 1 89 ? 18.479 -4.924 -14.462 1.00 89.62 89 TYR A CA 1
ATOM 699 C C . TYR A 1 89 ? 18.564 -5.775 -15.744 1.00 89.62 89 TYR A C 1
ATOM 701 O O . TYR A 1 89 ? 19.618 -5.956 -16.349 1.00 89.62 89 TYR A O 1
ATOM 709 N N . ILE A 1 90 ? 17.432 -6.350 -16.149 1.00 89.69 90 ILE A N 1
ATOM 710 C CA . ILE A 1 90 ? 17.307 -7.223 -17.317 1.00 89.69 90 ILE A CA 1
ATOM 711 C C . ILE A 1 90 ? 16.239 -6.628 -18.235 1.00 89.69 90 ILE A C 1
ATOM 713 O O . ILE A 1 90 ? 15.068 -6.569 -17.864 1.00 89.69 90 ILE A O 1
ATOM 717 N N . GLU A 1 91 ? 16.630 -6.215 -19.451 1.00 86.81 91 GLU A N 1
ATOM 718 C CA . GLU A 1 91 ? 15.750 -5.512 -20.409 1.00 86.81 91 GLU A CA 1
ATOM 719 C C . GLU A 1 91 ? 14.405 -6.230 -20.592 1.00 86.81 91 GLU A C 1
ATOM 721 O O . GLU A 1 91 ? 13.344 -5.613 -20.498 1.00 86.81 91 GLU A O 1
ATOM 726 N N . LYS A 1 92 ? 14.447 -7.552 -20.796 1.00 88.06 92 LYS A N 1
ATOM 727 C CA . LYS A 1 92 ? 13.252 -8.378 -20.993 1.00 88.06 92 LYS A CA 1
ATOM 728 C C . LYS A 1 92 ? 12.306 -8.335 -19.790 1.00 88.06 92 LYS A C 1
ATOM 730 O O . LYS A 1 92 ? 11.116 -8.107 -19.976 1.00 88.06 92 LYS A O 1
ATOM 735 N N . ASP A 1 93 ? 12.826 -8.519 -18.578 1.00 90.25 93 ASP A N 1
ATOM 736 C CA . ASP A 1 93 ? 12.011 -8.564 -17.359 1.00 90.25 93 ASP A CA 1
ATOM 737 C C . ASP A 1 93 ? 11.362 -7.206 -17.086 1.00 90.25 93 ASP A C 1
ATOM 739 O O . ASP A 1 93 ? 10.174 -7.130 -16.768 1.00 90.25 93 ASP A O 1
ATOM 743 N N . ILE A 1 94 ? 12.124 -6.124 -17.283 1.00 90.00 94 ILE A N 1
ATOM 744 C CA . ILE A 1 94 ? 11.631 -4.750 -17.160 1.00 90.00 94 ILE A CA 1
ATOM 745 C C . ILE A 1 94 ? 10.459 -4.533 -18.121 1.00 90.00 94 ILE A C 1
ATOM 747 O O . ILE A 1 94 ? 9.397 -4.083 -17.687 1.00 90.00 94 ILE A O 1
ATOM 751 N N . VAL A 1 95 ? 10.617 -4.887 -19.402 1.00 88.44 95 VAL A N 1
ATOM 752 C CA . VAL A 1 95 ? 9.581 -4.722 -20.438 1.00 88.44 95 VAL A CA 1
ATOM 753 C C . VAL A 1 95 ? 8.358 -5.605 -20.173 1.00 88.44 95 VAL A C 1
ATOM 755 O O . VAL A 1 95 ? 7.225 -5.136 -20.299 1.00 88.44 95 VAL A O 1
ATOM 758 N N . ASP A 1 96 ? 8.550 -6.865 -19.787 1.00 90.69 96 ASP A N 1
ATOM 759 C CA . ASP A 1 96 ? 7.452 -7.805 -19.551 1.00 90.69 96 ASP A CA 1
ATOM 760 C C . ASP A 1 96 ? 6.608 -7.390 -18.336 1.00 90.69 96 ASP A C 1
ATOM 762 O O . ASP A 1 96 ? 5.371 -7.382 -18.402 1.00 90.69 96 ASP A O 1
ATOM 766 N N . VAL A 1 97 ? 7.254 -6.987 -17.234 1.00 94.12 97 VAL A N 1
ATOM 767 C CA . VAL A 1 97 ? 6.563 -6.525 -16.022 1.00 94.12 97 VAL A CA 1
ATOM 768 C C . VAL A 1 97 ? 5.780 -5.256 -16.301 1.00 94.12 97 VAL A C 1
ATOM 770 O O . VAL A 1 97 ? 4.574 -5.213 -16.073 1.00 94.12 97 VAL A O 1
ATOM 773 N N . THR A 1 98 ? 6.424 -4.230 -16.835 1.00 90.12 98 THR A N 1
ATOM 774 C CA . THR A 1 98 ? 5.774 -2.945 -17.123 1.00 90.12 98 THR A CA 1
ATOM 775 C C . THR A 1 98 ? 4.640 -3.066 -18.133 1.00 90.12 98 THR A C 1
ATOM 777 O O . THR A 1 98 ? 3.579 -2.483 -17.910 1.00 90.12 98 THR A O 1
ATOM 780 N N . LYS A 1 99 ? 4.798 -3.874 -19.191 1.00 89.75 99 LYS A N 1
ATOM 781 C CA . LYS A 1 99 ? 3.720 -4.197 -20.134 1.00 89.75 99 LYS A CA 1
ATOM 782 C C . LYS A 1 99 ? 2.539 -4.818 -19.406 1.00 89.75 99 LYS A C 1
ATOM 784 O O . LYS A 1 99 ? 1.418 -4.325 -19.529 1.00 89.75 99 LYS A O 1
ATOM 789 N N . ARG A 1 100 ? 2.781 -5.865 -18.616 1.00 94.00 100 ARG A N 1
ATOM 790 C CA . ARG A 1 100 ? 1.724 -6.531 -17.851 1.00 94.00 100 ARG A CA 1
ATOM 791 C C . ARG A 1 100 ? 1.056 -5.573 -16.868 1.00 94.00 100 ARG A C 1
ATOM 793 O O . ARG A 1 100 ? -0.164 -5.599 -16.750 1.00 94.00 100 ARG A O 1
ATOM 800 N N . LEU A 1 101 ? 1.814 -4.739 -16.160 1.00 94.06 101 LEU A N 1
ATOM 801 C CA . LEU A 1 101 ? 1.251 -3.756 -15.236 1.00 94.06 101 LEU A CA 1
ATOM 802 C C . LEU A 1 101 ? 0.385 -2.740 -15.996 1.00 94.06 101 LEU A C 1
ATOM 804 O O . LEU A 1 101 ? -0.765 -2.539 -15.616 1.00 94.06 101 LEU A O 1
ATOM 808 N N . SER A 1 102 ? 0.881 -2.181 -17.104 1.00 91.81 102 SER A N 1
ATOM 809 C CA . SER A 1 102 ? 0.178 -1.154 -17.893 1.00 91.81 102 SER A CA 1
ATOM 810 C C . SER A 1 102 ? -1.194 -1.593 -18.410 1.00 91.81 102 SER A C 1
ATOM 812 O O . SER A 1 102 ? -2.080 -0.761 -18.572 1.00 91.81 102 SER A O 1
ATOM 814 N N . GLN A 1 103 ? -1.393 -2.897 -18.624 1.00 90.94 103 GLN A N 1
ATOM 815 C CA . GLN A 1 103 ? -2.665 -3.474 -19.064 1.00 90.94 103 GLN A CA 1
ATOM 816 C C . GLN A 1 103 ? -3.679 -3.665 -17.926 1.00 90.94 103 GLN A C 1
ATOM 818 O O . GLN A 1 103 ? -4.868 -3.802 -18.197 1.00 90.94 103 GLN A O 1
ATOM 823 N N . ASN A 1 104 ? -3.221 -3.708 -16.670 1.00 91.12 104 ASN A N 1
ATOM 824 C CA . ASN A 1 104 ? -4.030 -4.105 -15.513 1.00 91.12 104 ASN A CA 1
ATOM 825 C C . ASN A 1 104 ? -4.311 -2.967 -14.519 1.00 91.12 104 ASN A C 1
ATOM 827 O O . ASN A 1 104 ? -5.136 -3.150 -13.622 1.00 91.12 104 ASN A O 1
ATOM 831 N N . TYR A 1 105 ? -3.627 -1.824 -14.636 1.00 94.00 105 TYR A N 1
ATOM 832 C CA . TYR A 1 105 ? -3.733 -0.714 -13.684 1.00 94.00 105 TYR A CA 1
ATOM 833 C C . TYR A 1 105 ? -3.787 0.648 -14.384 1.00 94.00 105 TYR A C 1
ATOM 835 O O . TYR A 1 105 ? -3.309 0.800 -15.507 1.00 94.00 105 TYR A O 1
ATOM 843 N N . ASP A 1 106 ? -4.353 1.652 -13.710 1.00 92.94 106 ASP A N 1
ATOM 844 C CA . ASP A 1 106 ? -4.559 2.984 -14.292 1.00 92.94 106 ASP A CA 1
ATOM 845 C C . ASP A 1 106 ? -3.266 3.806 -14.388 1.00 92.94 106 ASP A C 1
ATOM 847 O O . ASP A 1 106 ? -3.111 4.540 -15.355 1.00 92.94 106 ASP A O 1
ATOM 851 N N . TYR A 1 107 ? -2.345 3.679 -13.423 1.00 94.62 107 TYR A N 1
ATOM 852 C CA . TYR A 1 107 ? -1.048 4.370 -13.421 1.00 94.62 107 TYR A CA 1
ATOM 853 C C . TYR A 1 107 ? 0.092 3.433 -13.027 1.00 94.62 107 TYR A C 1
ATOM 855 O O . TYR A 1 107 ? 0.004 2.725 -12.018 1.00 94.62 107 TYR A O 1
ATOM 863 N N . ILE A 1 108 ? 1.179 3.452 -13.799 1.00 95.38 108 ILE A N 1
ATOM 864 C CA . ILE A 1 108 ? 2.392 2.678 -13.531 1.00 95.38 108 ILE A CA 1
ATOM 865 C C . ILE A 1 108 ? 3.535 3.630 -13.229 1.00 95.38 108 ILE A C 1
ATOM 867 O O . ILE A 1 108 ? 3.851 4.481 -14.053 1.00 95.38 108 ILE A O 1
ATOM 871 N N . PHE A 1 109 ? 4.188 3.462 -12.083 1.00 94.75 109 PHE A N 1
ATOM 872 C CA . PHE A 1 109 ? 5.422 4.176 -11.768 1.00 94.75 109 PHE A CA 1
ATOM 873 C C . PHE A 1 109 ? 6.624 3.254 -11.934 1.00 94.75 109 PHE A C 1
ATOM 875 O O . PHE A 1 109 ? 6.671 2.184 -11.335 1.00 94.75 109 PHE A O 1
ATOM 882 N N . ALA A 1 110 ? 7.592 3.666 -12.743 1.00 92.62 110 ALA A N 1
ATOM 883 C CA . ALA A 1 110 ? 8.836 2.944 -12.961 1.00 92.62 110 ALA A CA 1
ATOM 884 C C . ALA A 1 110 ? 10.015 3.788 -12.470 1.00 92.62 110 ALA A C 1
ATOM 886 O O . ALA A 1 110 ? 10.102 4.969 -12.799 1.00 92.62 110 ALA A O 1
ATOM 887 N N . SER A 1 111 ? 10.919 3.201 -11.691 1.00 91.19 111 SER A N 1
ATOM 888 C CA . SER A 1 111 ? 12.142 3.873 -11.233 1.00 91.19 111 SER A CA 1
ATOM 889 C C . SER A 1 111 ? 13.278 2.863 -11.048 1.00 91.19 111 SER A C 1
ATOM 891 O O . SER A 1 111 ? 13.029 1.677 -10.822 1.00 91.19 111 SER A O 1
ATOM 893 N N . VAL A 1 112 ? 14.527 3.319 -11.159 1.00 86.88 112 VAL A N 1
ATOM 894 C CA . VAL A 1 112 ? 15.721 2.528 -10.820 1.00 86.88 112 VAL A CA 1
ATOM 895 C C . VAL A 1 112 ? 16.168 2.923 -9.425 1.00 86.88 112 VAL A C 1
ATOM 897 O O . VAL A 1 112 ? 16.428 4.096 -9.201 1.00 86.88 112 VAL A O 1
ATOM 900 N N . ILE A 1 113 ? 16.334 1.979 -8.503 1.00 81.31 113 ILE A N 1
ATOM 901 C CA . ILE A 1 113 ? 16.932 2.300 -7.198 1.00 81.31 113 ILE A CA 1
ATOM 902 C C . ILE A 1 113 ? 18.444 2.259 -7.387 1.00 81.31 113 ILE A C 1
ATOM 904 O O . ILE A 1 113 ? 19.042 1.184 -7.464 1.00 81.31 113 ILE A O 1
ATOM 908 N N . SER A 1 114 ? 19.038 3.438 -7.560 1.00 66.31 114 SER A N 1
ATOM 909 C CA . SER A 1 114 ? 20.455 3.603 -7.873 1.00 66.31 114 SER A CA 1
ATOM 910 C C . SER A 1 114 ? 20.981 4.944 -7.349 1.00 66.31 114 SER A C 1
ATOM 912 O O . SER A 1 114 ? 20.266 5.949 -7.399 1.00 66.31 114 SER A O 1
ATOM 914 N N . PRO A 1 115 ? 22.259 5.014 -6.927 1.00 53.91 115 PRO A N 1
ATOM 915 C CA . PRO A 1 115 ? 22.917 6.279 -6.600 1.00 53.91 115 PRO A CA 1
ATOM 916 C C . PRO A 1 115 ? 23.068 7.220 -7.812 1.00 53.91 115 PRO A C 1
ATOM 918 O O . PRO A 1 115 ? 23.315 8.412 -7.632 1.00 53.91 115 PRO A O 1
ATOM 921 N N . LYS A 1 116 ? 22.926 6.712 -9.047 1.00 56.72 116 LYS A N 1
ATOM 922 C CA . LYS A 1 116 ? 22.903 7.498 -10.293 1.00 56.72 116 LYS A CA 1
ATOM 923 C C . LYS A 1 116 ? 21.541 7.370 -10.969 1.00 56.72 116 LYS A C 1
ATOM 925 O O . LYS A 1 116 ? 21.039 6.261 -11.126 1.00 56.72 116 LYS A O 1
ATOM 930 N N . ASP A 1 117 ? 20.974 8.493 -11.404 1.00 58.00 117 ASP A N 1
ATOM 931 C CA . ASP A 1 117 ? 19.679 8.493 -12.083 1.00 58.00 117 ASP A CA 1
ATOM 932 C C . ASP A 1 117 ? 19.773 7.805 -13.459 1.00 58.00 117 ASP A C 1
ATOM 934 O O . ASP A 1 117 ? 20.453 8.293 -14.360 1.00 58.00 117 ASP A O 1
ATOM 938 N N . MET A 1 118 ? 19.103 6.659 -13.601 1.00 59.97 118 MET A N 1
ATOM 939 C CA . MET A 1 118 ? 18.996 5.875 -14.842 1.00 59.97 118 MET A CA 1
ATOM 940 C C . MET A 1 118 ? 17.589 5.976 -15.460 1.00 59.97 118 MET A C 1
ATOM 942 O O . MET A 1 118 ? 17.208 5.145 -16.287 1.00 59.97 118 MET A O 1
ATOM 946 N N . SER A 1 119 ? 16.801 6.989 -15.076 1.00 63.00 119 SER A N 1
ATOM 947 C CA . SER A 1 119 ? 15.452 7.229 -15.612 1.00 63.00 119 SER A CA 1
ATOM 948 C C . SER A 1 119 ? 15.420 7.285 -17.147 1.00 63.00 119 SER A C 1
ATOM 950 O O . SER A 1 119 ? 14.513 6.732 -17.775 1.00 63.00 119 SER A O 1
ATOM 952 N N . ASP A 1 120 ? 16.451 7.870 -17.762 1.00 68.94 120 ASP A N 1
ATOM 953 C CA . ASP A 1 120 ? 16.614 7.933 -19.215 1.00 68.94 120 ASP A CA 1
ATOM 954 C C . ASP A 1 120 ? 16.814 6.558 -19.858 1.00 68.94 120 ASP A C 1
ATOM 956 O O . ASP A 1 120 ? 16.290 6.309 -20.942 1.00 68.94 120 ASP A O 1
ATOM 960 N N . GLU A 1 121 ? 17.532 5.651 -19.197 1.00 73.00 121 GLU A N 1
ATOM 961 C CA . GLU A 1 121 ? 17.815 4.320 -19.734 1.00 73.00 121 GLU A CA 1
ATOM 962 C C . GLU A 1 121 ? 16.563 3.440 -19.719 1.00 73.00 121 GLU A C 1
ATOM 964 O O . GLU A 1 121 ? 16.221 2.848 -20.746 1.00 73.00 121 GLU A O 1
ATOM 969 N N . LEU A 1 122 ? 15.803 3.455 -18.615 1.00 74.50 122 LEU A N 1
ATOM 970 C CA . LEU A 1 122 ? 14.497 2.791 -18.551 1.00 74.50 122 LEU A CA 1
ATOM 971 C C . LEU A 1 122 ? 13.533 3.343 -19.599 1.00 74.50 122 LEU A C 1
ATOM 973 O O . LEU A 1 122 ? 12.868 2.579 -20.301 1.00 74.50 122 LEU A O 1
ATOM 977 N N . TYR A 1 123 ? 13.472 4.668 -19.735 1.00 80.56 123 TYR A N 1
ATOM 978 C CA . TYR A 1 123 ? 12.634 5.300 -20.744 1.00 80.56 123 TYR A CA 1
ATOM 979 C C . TYR A 1 123 ? 13.033 4.870 -22.165 1.00 80.56 123 TYR A C 1
ATOM 981 O O . TYR A 1 123 ? 12.162 4.557 -22.976 1.00 80.56 123 TYR A O 1
ATOM 989 N N . ASN A 1 124 ? 14.333 4.803 -22.468 1.00 78.75 124 ASN A N 1
ATOM 990 C CA . ASN A 1 124 ? 14.836 4.410 -23.785 1.00 78.75 124 ASN A CA 1
ATOM 991 C C . ASN A 1 124 ? 14.571 2.930 -24.098 1.00 78.75 124 ASN A C 1
ATOM 993 O O . ASN A 1 124 ? 14.134 2.621 -25.211 1.00 78.75 124 ASN A O 1
ATOM 997 N N . ILE A 1 125 ? 14.768 2.027 -23.126 1.00 78.44 125 ILE A N 1
ATOM 998 C CA . ILE A 1 125 ? 14.390 0.605 -23.230 1.00 78.44 125 ILE A CA 1
ATOM 999 C C . ILE A 1 125 ? 12.923 0.497 -23.642 1.00 78.44 125 ILE A C 1
ATOM 1001 O O . ILE A 1 125 ? 12.570 -0.212 -24.585 1.00 78.44 125 ILE A O 1
ATOM 1005 N N . HIS A 1 126 ? 12.062 1.260 -22.980 1.00 77.25 126 HIS A N 1
ATOM 1006 C CA . HIS A 1 126 ? 10.645 1.280 -23.286 1.00 77.25 126 HIS A CA 1
ATOM 1007 C C . HIS A 1 126 ? 10.330 1.856 -24.660 1.00 77.25 126 HIS A C 1
ATOM 1009 O O . HIS A 1 126 ? 9.630 1.215 -25.445 1.00 77.25 126 HIS A O 1
ATOM 1015 N N . GLN A 1 127 ? 10.857 3.041 -24.971 1.00 77.00 127 GLN A N 1
ATOM 1016 C CA . GLN A 1 127 ? 10.627 3.732 -26.239 1.00 77.00 127 GLN A CA 1
ATOM 1017 C C . GLN A 1 127 ? 11.011 2.859 -27.439 1.00 77.00 127 GLN A C 1
ATOM 1019 O O . GLN A 1 127 ? 10.244 2.766 -28.398 1.00 77.00 127 GLN A O 1
ATOM 1024 N N . LYS A 1 128 ? 12.152 2.164 -27.358 1.00 75.88 128 LYS A N 1
ATOM 1025 C CA . LYS A 1 128 ? 12.623 1.223 -28.382 1.00 75.88 128 LYS A CA 1
ATOM 1026 C C . LYS A 1 128 ? 11.646 0.068 -28.604 1.00 75.88 128 LYS A C 1
ATOM 1028 O O . LYS A 1 128 ? 11.423 -0.334 -29.742 1.00 75.88 128 LYS A O 1
ATOM 1033 N N . ASN A 1 129 ? 11.058 -0.457 -27.532 1.00 69.88 129 ASN A N 1
ATOM 1034 C CA . ASN A 1 129 ? 10.182 -1.623 -27.598 1.00 69.88 129 ASN A CA 1
ATOM 1035 C C . ASN A 1 129 ? 8.724 -1.268 -27.977 1.00 69.88 129 ASN A C 1
ATOM 1037 O O . ASN A 1 129 ? 7.986 -2.146 -28.420 1.00 69.88 129 ASN A O 1
ATOM 1041 N N . LEU A 1 130 ? 8.317 0.008 -27.904 1.00 60.16 130 LEU A N 1
ATOM 1042 C CA . LEU A 1 130 ? 6.953 0.499 -28.181 1.00 60.16 130 LEU A CA 1
ATOM 1043 C C . LEU A 1 130 ? 6.549 0.583 -29.661 1.00 60.16 130 LEU A C 1
ATOM 1045 O O . LEU A 1 130 ? 5.353 0.590 -29.956 1.00 60.16 130 LEU A O 1
ATOM 1049 N N . THR A 1 131 ? 7.488 0.581 -30.610 1.00 50.03 131 THR A N 1
ATOM 1050 C CA . THR A 1 131 ? 7.171 0.545 -32.057 1.00 50.03 131 THR A CA 1
ATOM 1051 C C . THR A 1 131 ? 6.406 -0.720 -32.474 1.00 50.03 131 THR A C 1
ATOM 1053 O O . THR A 1 131 ? 5.787 -0.746 -33.534 1.00 50.03 131 THR A O 1
ATOM 1056 N N . THR A 1 132 ? 6.345 -1.727 -31.598 1.00 45.41 132 THR A N 1
ATOM 1057 C CA . THR A 1 132 ? 5.601 -2.984 -31.784 1.00 45.41 132 THR A CA 1
ATOM 1058 C C . THR A 1 132 ? 4.211 -2.984 -31.108 1.00 45.41 132 THR A C 1
ATOM 1060 O O . THR A 1 132 ? 3.499 -3.983 -31.172 1.00 45.41 132 THR A O 1
ATOM 1063 N N . PHE A 1 133 ? 3.800 -1.899 -30.429 1.00 48.84 133 PHE A N 1
ATOM 1064 C CA . PHE A 1 133 ? 2.643 -1.900 -29.508 1.00 48.84 133 PHE A CA 1
ATOM 1065 C C . PHE A 1 133 ? 1.351 -1.237 -30.030 1.00 48.84 133 PHE A C 1
ATOM 1067 O O . PHE A 1 133 ? 0.266 -1.576 -29.554 1.00 48.84 133 PHE A O 1
ATOM 1074 N N . ASN A 1 134 ? 1.407 -0.316 -30.996 1.00 42.22 134 ASN A N 1
ATOM 1075 C CA . ASN A 1 134 ? 0.271 0.573 -31.299 1.00 42.22 134 ASN A CA 1
ATOM 1076 C C . ASN A 1 134 ? -0.724 0.039 -32.349 1.00 42.22 134 ASN A C 1
ATOM 1078 O O . ASN A 1 134 ? -0.943 0.684 -33.368 1.00 42.22 134 ASN A O 1
ATOM 1082 N N . ASN A 1 135 ? -1.395 -1.087 -32.076 1.00 34.44 135 ASN A N 1
ATOM 1083 C CA . ASN A 1 135 ? -2.567 -1.513 -32.868 1.00 34.44 135 ASN A CA 1
ATOM 1084 C C . ASN A 1 135 ? -3.912 -1.464 -32.121 1.00 34.44 135 ASN A C 1
ATOM 1086 O O . ASN A 1 135 ? -4.935 -1.798 -32.713 1.00 34.44 135 ASN A O 1
ATOM 1090 N N . LYS A 1 136 ? -3.963 -1.010 -30.861 1.00 35.03 136 LYS A N 1
ATOM 1091 C CA . LYS A 1 136 ? -5.229 -0.701 -30.167 1.00 35.03 136 LYS A CA 1
ATOM 1092 C C . LYS A 1 136 ? -5.031 0.412 -29.137 1.00 35.03 136 LYS A C 1
ATOM 1094 O O . LYS A 1 136 ? -4.711 0.130 -27.989 1.00 35.03 136 LYS A O 1
ATOM 1099 N N . THR A 1 137 ? -5.278 1.659 -29.527 1.00 39.19 137 THR A N 1
ATOM 1100 C CA . THR A 1 137 ? -5.319 2.791 -28.588 1.00 39.19 137 THR A CA 1
ATOM 1101 C C . THR A 1 137 ? -6.646 3.522 -28.765 1.00 39.19 137 THR A C 1
ATOM 1103 O O . THR A 1 137 ? -6.796 4.364 -29.645 1.00 39.19 137 THR A O 1
ATOM 1106 N N . GLN A 1 138 ? -7.638 3.163 -27.947 1.00 33.84 138 GLN A N 1
ATOM 1107 C CA . GLN A 1 138 ? -8.762 4.052 -27.660 1.00 33.84 138 GLN A CA 1
ATOM 1108 C C . GLN A 1 138 ? -8.304 5.055 -26.591 1.00 33.84 138 GLN A C 1
ATOM 1110 O O . GLN A 1 138 ? -7.673 4.684 -25.607 1.00 33.84 138 GLN A O 1
ATOM 1115 N N . ALA A 1 139 ? -8.567 6.325 -26.894 1.00 35.34 139 ALA A N 1
ATOM 1116 C CA . ALA A 1 139 ? -8.261 7.563 -26.184 1.00 35.34 139 ALA A CA 1
ATOM 1117 C C . ALA A 1 139 ? -7.923 7.469 -24.678 1.00 35.34 139 ALA A C 1
ATOM 1119 O O . ALA A 1 139 ? -8.794 7.223 -23.852 1.00 35.34 139 ALA A O 1
ATOM 1120 N N . PHE A 1 140 ? -6.682 7.826 -24.329 1.00 41.50 140 PHE A N 1
ATOM 1121 C CA . PHE A 1 140 ? -6.309 8.329 -23.002 1.00 41.50 140 PHE A CA 1
ATOM 1122 C C . PHE A 1 140 ? -5.647 9.694 -23.194 1.00 41.50 140 PHE A C 1
ATOM 1124 O O . PHE A 1 140 ? -4.464 9.795 -23.513 1.00 41.50 140 PHE A O 1
ATOM 1131 N N . SER A 1 141 ? -6.451 10.750 -23.092 1.00 33.62 141 SER A N 1
ATOM 1132 C CA . SER A 1 141 ? -6.061 12.134 -23.373 1.00 33.62 141 SER A CA 1
ATOM 1133 C C . SER A 1 141 ? -5.953 12.988 -22.110 1.00 33.62 141 SER A C 1
ATOM 1135 O O . SER A 1 141 ? -6.344 14.147 -22.145 1.00 33.62 141 SER A O 1
ATOM 1137 N N . ASP A 1 142 ? -5.397 12.443 -21.027 1.00 41.47 142 ASP A N 1
ATOM 1138 C CA . ASP A 1 142 ? -5.124 13.195 -19.790 1.00 41.47 142 ASP A CA 1
ATOM 1139 C C . ASP A 1 142 ? -3.615 13.258 -19.490 1.00 41.47 142 ASP A C 1
ATOM 1141 O O . ASP A 1 142 ? -3.167 13.170 -18.349 1.00 41.47 142 ASP A O 1
ATOM 1145 N N . SER A 1 143 ? -2.794 13.403 -20.535 1.00 38.06 143 SER A N 1
ATOM 1146 C CA . SER A 1 143 ? -1.401 13.840 -20.377 1.00 38.06 143 SER A CA 1
ATOM 1147 C C . SER A 1 143 ? -1.374 15.370 -20.256 1.00 38.06 143 SER A C 1
ATOM 1149 O O . SER A 1 143 ? -1.928 16.041 -21.133 1.00 38.06 143 SER A O 1
ATOM 1151 N N . PRO A 1 144 ? -0.741 15.963 -19.226 1.00 34.34 144 PRO A N 1
ATOM 1152 C CA . PRO A 1 144 ? -0.640 17.413 -19.127 1.00 34.34 144 PRO A CA 1
ATOM 1153 C C . PRO A 1 144 ? 0.150 17.956 -20.324 1.00 34.34 144 PRO A C 1
ATOM 1155 O O . PRO A 1 144 ? 1.269 17.523 -20.607 1.00 34.34 144 PRO A O 1
ATOM 1158 N N . LYS A 1 145 ? -0.448 18.907 -21.050 1.00 32.53 145 LYS A N 1
ATOM 1159 C CA . LYS A 1 145 ? 0.239 19.647 -22.112 1.00 32.53 145 LYS A CA 1
ATOM 1160 C C . LYS A 1 145 ? 1.392 20.429 -21.487 1.00 32.53 145 LYS A C 1
ATOM 1162 O O . LYS A 1 145 ? 1.184 21.260 -20.609 1.00 32.53 145 LYS A O 1
ATOM 1167 N N . ASN A 1 146 ? 2.597 20.146 -21.963 1.00 32.62 146 ASN A N 1
ATOM 1168 C CA . ASN A 1 146 ? 3.837 20.773 -21.532 1.00 32.62 146 ASN A CA 1
ATOM 1169 C C . ASN A 1 146 ? 3.826 22.260 -21.945 1.00 32.62 146 ASN A C 1
ATOM 1171 O O . ASN A 1 146 ? 4.060 22.579 -23.110 1.00 32.62 146 ASN A O 1
ATOM 1175 N N . SER A 1 147 ? 3.512 23.177 -21.026 1.00 28.22 147 SER A N 1
ATOM 1176 C CA . SER A 1 147 ? 3.742 24.611 -21.230 1.00 28.22 147 SER A CA 1
ATOM 1177 C C . SER A 1 147 ? 5.134 24.956 -20.713 1.00 28.22 147 SER A C 1
ATOM 1179 O O . SER A 1 147 ? 5.385 24.897 -19.509 1.00 28.22 147 SER A O 1
ATOM 1181 N N . GLN A 1 148 ? 6.033 25.290 -21.638 1.00 36.72 148 GLN A N 1
ATOM 1182 C CA . GLN A 1 148 ? 7.384 25.763 -21.355 1.00 36.72 148 GLN A CA 1
ATOM 1183 C C . GLN A 1 148 ? 7.346 26.950 -20.385 1.00 36.72 148 GLN A C 1
ATOM 1185 O O . GLN A 1 148 ? 6.712 27.958 -20.680 1.00 36.72 148 GLN A O 1
ATOM 1190 N N . ASN A 1 149 ? 8.028 26.834 -19.245 1.00 29.88 149 ASN A N 1
ATOM 1191 C CA . ASN A 1 149 ? 8.571 27.985 -18.532 1.00 29.88 149 ASN A CA 1
ATOM 1192 C C . ASN A 1 149 ? 9.781 27.573 -17.687 1.00 29.88 149 ASN A C 1
ATOM 1194 O O . ASN A 1 149 ? 9.743 26.634 -16.893 1.00 29.88 149 ASN A O 1
ATOM 1198 N N . GLU A 1 150 ? 10.868 28.299 -17.915 1.00 43.38 150 GLU A N 1
ATOM 1199 C CA . GLU A 1 150 ? 12.216 28.086 -17.407 1.00 43.38 150 GLU A CA 1
ATOM 1200 C C . GLU A 1 150 ? 12.338 28.419 -15.911 1.00 43.38 150 GLU A C 1
ATOM 1202 O O . GLU A 1 150 ? 12.335 29.588 -15.535 1.00 43.38 150 GLU A O 1
ATOM 1207 N N . LYS A 1 151 ? 12.534 27.408 -15.053 1.00 31.61 151 LYS A N 1
ATOM 1208 C CA . LYS A 1 151 ? 13.266 27.514 -13.771 1.00 31.61 151 LYS A CA 1
ATOM 1209 C C . LYS A 1 151 ? 1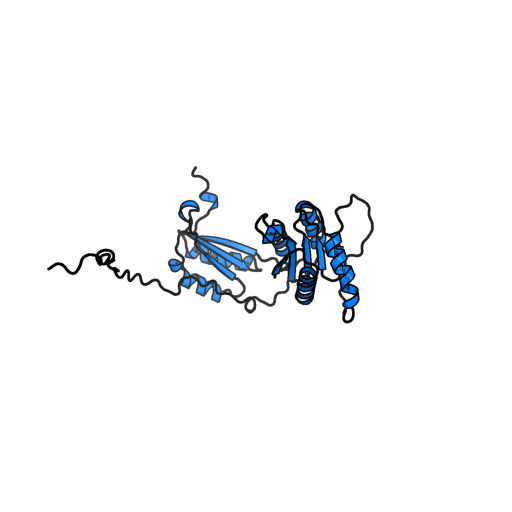3.864 26.146 -13.427 1.00 31.61 151 LYS A C 1
ATOM 1211 O O . LYS A 1 151 ? 13.082 25.257 -13.150 1.00 31.61 151 LYS A O 1
ATOM 1216 N N . LYS A 1 152 ? 15.210 26.030 -13.445 1.00 29.47 152 LYS A N 1
ATOM 1217 C CA . LYS A 1 152 ? 16.112 24.903 -13.051 1.00 29.47 152 LYS A CA 1
ATOM 1218 C C . LYS A 1 152 ? 15.619 23.462 -13.344 1.00 29.47 152 LYS A C 1
ATOM 1220 O O . LYS A 1 152 ? 14.537 23.100 -12.916 1.00 29.47 152 LYS A O 1
ATOM 1225 N N . PRO A 1 153 ? 16.432 22.577 -13.956 1.00 35.12 153 PRO A N 1
ATOM 1226 C CA . PRO A 1 153 ? 15.970 21.259 -14.387 1.00 35.12 153 PRO A CA 1
ATOM 1227 C C . PRO A 1 153 ? 15.735 20.343 -13.177 1.00 35.12 153 PRO A C 1
ATOM 1229 O O . PRO A 1 153 ? 16.620 19.612 -12.744 1.00 35.12 153 PRO A O 1
ATOM 1232 N N . THR A 1 154 ? 14.536 20.378 -12.603 1.00 43.28 154 THR A N 1
ATOM 1233 C CA . THR A 1 154 ? 13.995 19.230 -11.881 1.00 43.28 154 THR A CA 1
ATOM 1234 C C . THR A 1 154 ? 13.827 18.154 -12.948 1.00 43.28 154 THR A C 1
ATOM 1236 O O . THR A 1 154 ? 13.075 18.376 -13.894 1.00 43.28 154 THR A O 1
ATOM 1239 N N . GLN A 1 155 ? 14.609 17.071 -12.884 1.00 52.50 155 GLN A N 1
ATOM 1240 C CA . GLN A 1 155 ? 14.604 16.018 -13.904 1.00 52.50 155 GLN A CA 1
ATOM 1241 C C . GLN A 1 155 ? 13.165 15.623 -14.252 1.00 52.50 155 GLN A C 1
ATOM 1243 O O . GLN A 1 155 ? 12.374 15.219 -13.400 1.00 52.50 155 GLN A O 1
ATOM 1248 N N . THR A 1 156 ? 12.822 15.874 -15.513 1.00 58.56 156 THR A N 1
ATOM 1249 C CA . THR A 1 156 ? 11.466 15.844 -16.040 1.00 58.56 156 THR A CA 1
ATOM 1250 C C . THR A 1 156 ? 10.935 14.421 -15.982 1.00 58.56 156 THR A C 1
ATOM 1252 O O . THR A 1 156 ? 11.481 13.541 -16.643 1.00 58.56 156 THR A O 1
ATOM 1255 N N . LEU A 1 157 ? 9.851 14.203 -15.233 1.00 73.56 157 LEU A N 1
ATOM 1256 C CA . LEU A 1 157 ? 9.040 12.990 -15.322 1.00 73.56 157 LEU A CA 1
ATOM 1257 C C . LEU A 1 157 ? 8.787 12.662 -16.801 1.00 73.56 157 LEU A C 1
ATOM 1259 O O . LEU A 1 157 ? 8.163 13.451 -17.515 1.00 73.56 157 LEU A O 1
ATOM 1263 N N . LYS A 1 158 ? 9.249 11.501 -17.264 1.00 84.50 158 LYS A N 1
ATOM 1264 C CA . LYS A 1 158 ? 8.951 11.022 -18.619 1.00 84.50 158 LYS A CA 1
ATOM 1265 C C . LYS A 1 158 ? 7.767 10.079 -18.560 1.00 84.50 158 LYS A C 1
ATOM 1267 O O . LYS A 1 158 ? 7.617 9.337 -17.598 1.00 84.50 158 LYS A O 1
ATOM 1272 N N . SER A 1 159 ? 6.895 10.122 -19.560 1.00 85.69 159 SER A N 1
ATOM 1273 C CA . SER A 1 159 ? 5.688 9.292 -19.571 1.00 85.69 159 SER A CA 1
ATOM 1274 C C . SER A 1 159 ? 5.448 8.684 -20.942 1.00 85.69 159 SER A C 1
ATOM 1276 O O . SER A 1 159 ? 5.691 9.332 -21.959 1.00 85.69 159 SER A O 1
ATOM 1278 N N . ILE A 1 160 ? 4.952 7.449 -20.960 1.00 84.75 160 ILE A N 1
ATOM 1279 C CA . ILE A 1 160 ? 4.488 6.761 -22.161 1.00 84.75 160 ILE A CA 1
ATOM 1280 C C . ILE A 1 160 ? 3.172 6.056 -21.830 1.00 84.75 160 ILE A C 1
ATOM 1282 O O . ILE A 1 160 ? 3.150 5.098 -21.060 1.00 84.75 160 ILE A O 1
ATOM 1286 N N . GLY A 1 161 ? 2.068 6.530 -22.412 1.00 87.38 161 GLY A N 1
ATOM 1287 C CA . GLY A 1 161 ? 0.738 6.056 -22.031 1.00 87.38 161 GLY A CA 1
ATOM 1288 C C . GLY A 1 161 ? 0.488 6.304 -20.541 1.00 87.38 161 GLY A C 1
ATOM 1289 O O . GLY A 1 161 ? 0.656 7.425 -20.068 1.00 87.38 161 GLY A O 1
ATOM 1290 N N . ASN A 1 162 ? 0.128 5.251 -19.807 1.00 90.44 162 ASN A N 1
ATOM 1291 C CA . ASN A 1 162 ? -0.049 5.260 -18.352 1.00 90.44 162 ASN A CA 1
ATOM 1292 C C . ASN A 1 162 ? 1.218 4.886 -17.557 1.00 90.44 162 ASN A C 1
ATOM 1294 O O . ASN A 1 162 ? 1.132 4.628 -16.357 1.00 90.44 162 ASN A O 1
ATOM 1298 N N . ILE A 1 163 ? 2.383 4.808 -18.209 1.00 91.69 163 ILE A N 1
ATOM 1299 C CA . ILE A 1 163 ? 3.665 4.504 -17.565 1.00 91.69 163 ILE A CA 1
ATOM 1300 C C . ILE A 1 163 ? 4.432 5.803 -17.338 1.00 91.69 163 ILE A C 1
ATOM 1302 O O . ILE A 1 163 ? 4.675 6.557 -18.278 1.00 91.69 163 ILE A O 1
ATOM 1306 N N . HIS A 1 164 ? 4.842 6.038 -16.098 1.00 91.12 164 HIS A N 1
ATOM 1307 C CA . HIS A 1 164 ? 5.515 7.240 -15.631 1.00 91.12 164 HIS A CA 1
ATOM 1308 C C . HIS A 1 164 ? 6.874 6.868 -15.035 1.00 91.12 164 HIS A C 1
ATOM 1310 O O . HIS A 1 164 ? 6.959 6.115 -14.065 1.00 91.12 164 HIS A O 1
ATOM 1316 N N . PHE A 1 165 ? 7.940 7.397 -15.621 1.00 90.00 165 PHE A N 1
ATOM 1317 C CA . PHE A 1 165 ? 9.320 7.135 -15.234 1.00 90.00 165 PHE A CA 1
ATOM 1318 C C . PHE A 1 165 ? 9.782 8.216 -14.260 1.00 90.00 165 PHE A C 1
ATOM 1320 O O . PHE A 1 165 ? 9.809 9.403 -14.603 1.00 90.00 165 PHE A O 1
ATOM 1327 N N . LEU A 1 166 ? 10.111 7.791 -13.043 1.00 89.44 166 LEU A N 1
ATOM 1328 C CA . LEU A 1 166 ? 10.563 8.640 -11.950 1.00 89.44 166 LEU A CA 1
ATOM 1329 C C . LEU A 1 166 ? 12.081 8.503 -11.755 1.00 89.44 166 LEU A C 1
ATOM 1331 O O . LEU A 1 166 ? 12.627 7.420 -11.984 1.00 89.44 166 LEU A O 1
ATOM 1335 N N . PRO A 1 167 ? 12.755 9.569 -11.289 1.00 87.06 167 PRO A N 1
ATOM 1336 C CA . PRO A 1 167 ? 14.166 9.517 -10.927 1.00 87.06 167 PRO A CA 1
ATOM 1337 C C . PRO A 1 167 ? 14.473 8.447 -9.879 1.00 87.06 167 PRO A C 1
ATOM 1339 O O . PRO A 1 167 ? 13.601 8.064 -9.096 1.00 87.06 167 PRO A O 1
ATOM 1342 N N . GLY A 1 168 ? 15.721 7.981 -9.864 1.00 82.88 168 GLY A N 1
ATOM 1343 C CA . GLY A 1 168 ? 16.164 6.914 -8.963 1.00 82.88 168 GLY A CA 1
ATOM 1344 C C . GLY A 1 168 ? 16.584 7.326 -7.552 1.00 82.88 168 GLY A C 1
ATOM 1345 O O . GLY A 1 168 ? 16.657 6.483 -6.663 1.00 82.88 168 GLY A O 1
ATOM 1346 N N . ASN A 1 169 ? 16.856 8.614 -7.326 1.00 84.00 169 ASN A N 1
ATOM 1347 C CA . ASN A 1 169 ? 17.181 9.117 -5.991 1.00 84.00 169 ASN A CA 1
ATOM 1348 C C . ASN A 1 169 ? 15.933 9.608 -5.249 1.00 84.00 169 ASN A C 1
ATOM 1350 O O . ASN A 1 169 ? 15.002 10.148 -5.847 1.00 84.00 169 ASN A O 1
ATOM 1354 N N . THR A 1 170 ? 15.954 9.484 -3.925 1.00 86.31 170 THR A N 1
ATOM 1355 C CA . THR A 1 170 ? 14.810 9.719 -3.033 1.00 86.31 170 THR A CA 1
ATOM 1356 C C . THR A 1 170 ? 14.223 11.127 -3.155 1.00 86.31 170 THR A C 1
ATOM 1358 O O . THR A 1 170 ? 13.004 11.287 -3.209 1.00 86.31 170 THR A O 1
ATOM 1361 N N . ILE A 1 171 ? 15.076 12.158 -3.218 1.00 87.25 171 ILE A N 1
ATOM 1362 C CA . ILE A 1 171 ? 14.642 13.566 -3.229 1.00 87.25 171 ILE A CA 1
ATOM 1363 C C . ILE A 1 171 ? 13.929 13.894 -4.542 1.00 87.25 171 ILE A C 1
ATOM 1365 O O . ILE A 1 171 ? 12.801 14.384 -4.531 1.00 87.25 171 ILE A O 1
ATOM 1369 N N . GLN A 1 172 ? 14.551 13.594 -5.682 1.00 87.12 172 GLN A N 1
ATOM 1370 C CA . GLN A 1 172 ? 13.949 13.896 -6.977 1.00 87.12 172 GLN A CA 1
ATOM 1371 C C . GLN A 1 172 ? 12.757 12.989 -7.273 1.00 87.12 172 GLN A C 1
ATOM 1373 O O . GLN A 1 172 ? 11.790 13.452 -7.873 1.00 87.12 172 GLN A O 1
ATOM 1378 N N . PHE A 1 173 ? 12.800 11.726 -6.837 1.00 89.62 173 PHE A N 1
ATOM 1379 C CA . PHE A 1 173 ? 11.653 10.824 -6.899 1.00 89.62 173 PHE A CA 1
ATOM 1380 C C . PHE A 1 173 ? 10.446 11.446 -6.196 1.00 89.62 173 PHE A C 1
ATOM 1382 O O . PHE A 1 173 ? 9.372 11.557 -6.788 1.00 89.62 173 PHE A O 1
ATOM 1389 N N . HIS A 1 174 ? 10.635 11.893 -4.950 1.00 91.00 174 HIS A N 1
ATOM 1390 C CA . HIS A 1 174 ? 9.587 12.521 -4.159 1.00 91.00 174 HIS A CA 1
ATOM 1391 C C . HIS A 1 174 ? 9.042 13.781 -4.843 1.00 91.00 174 HIS A C 1
ATOM 1393 O O . HIS A 1 174 ? 7.830 13.907 -5.020 1.00 91.00 174 HIS A O 1
ATOM 1399 N N . ASP A 1 175 ? 9.917 14.688 -5.277 1.00 90.25 175 ASP A N 1
ATOM 1400 C CA . ASP A 1 175 ? 9.507 15.945 -5.908 1.00 90.25 175 ASP A CA 1
ATOM 1401 C C . ASP A 1 175 ? 8.759 15.717 -7.228 1.00 90.25 175 ASP A C 1
ATOM 1403 O O . ASP A 1 175 ? 7.710 16.326 -7.467 1.00 90.25 175 ASP A O 1
ATOM 1407 N N . ALA A 1 176 ? 9.259 14.812 -8.074 1.00 89.75 176 ALA A N 1
ATOM 1408 C CA . ALA A 1 176 ? 8.614 14.450 -9.332 1.00 89.75 176 ALA A CA 1
ATOM 1409 C C . ALA A 1 176 ? 7.239 13.813 -9.090 1.00 89.75 176 ALA A C 1
ATOM 1411 O O . ALA A 1 176 ? 6.258 14.201 -9.729 1.00 89.75 176 ALA A O 1
ATOM 1412 N N . LEU A 1 177 ? 7.144 12.894 -8.125 1.00 92.50 177 LEU A N 1
ATOM 1413 C CA . LEU A 1 177 ? 5.893 12.240 -7.760 1.00 92.50 177 LEU A CA 1
ATOM 1414 C C . LEU A 1 177 ? 4.873 13.244 -7.211 1.00 92.50 177 LEU A C 1
ATOM 1416 O O . LEU A 1 177 ? 3.746 13.296 -7.694 1.00 92.50 177 LEU A O 1
ATOM 1420 N N . VAL A 1 178 ? 5.250 14.082 -6.244 1.00 92.00 178 VAL A N 1
ATOM 1421 C CA . VAL A 1 178 ? 4.343 15.082 -5.658 1.00 92.00 178 VAL A CA 1
ATOM 1422 C C . VAL A 1 178 ? 3.831 16.052 -6.721 1.00 92.00 178 VAL A C 1
ATOM 1424 O O . VAL A 1 178 ? 2.646 16.389 -6.730 1.00 92.00 178 VAL A O 1
ATOM 1427 N N . ASN A 1 179 ? 4.692 16.495 -7.638 1.00 90.75 179 ASN A N 1
ATOM 1428 C CA . ASN A 1 179 ? 4.278 17.388 -8.717 1.00 90.75 179 ASN A CA 1
ATOM 1429 C C . ASN A 1 179 ? 3.363 16.701 -9.735 1.00 90.75 179 ASN A C 1
ATOM 1431 O O . ASN A 1 179 ? 2.416 17.329 -10.208 1.00 90.75 179 ASN A O 1
ATOM 1435 N N . PHE A 1 180 ? 3.591 15.421 -10.031 1.00 90.19 180 PHE A N 1
ATOM 1436 C CA . PHE A 1 180 ? 2.706 14.636 -10.887 1.00 90.19 180 PHE A CA 1
ATOM 1437 C C . PHE A 1 180 ? 1.315 14.469 -10.261 1.00 90.19 180 PHE A C 1
ATOM 1439 O O . PHE A 1 180 ? 0.306 14.799 -10.884 1.00 90.19 180 PHE A O 1
ATOM 1446 N N . ILE A 1 181 ? 1.263 14.036 -9.000 1.00 90.44 181 ILE A N 1
ATOM 1447 C CA . ILE A 1 181 ? 0.016 13.717 -8.293 1.00 90.44 181 ILE A CA 1
ATOM 1448 C C . ILE A 1 181 ? -0.894 14.939 -8.115 1.00 90.44 181 ILE A C 1
ATOM 1450 O O . ILE A 1 181 ? -2.114 14.795 -8.183 1.00 90.44 181 ILE A O 1
ATOM 1454 N N . LYS A 1 182 ? -0.341 16.154 -7.987 1.00 88.69 182 LYS A N 1
ATOM 1455 C CA . LYS A 1 182 ? -1.131 17.403 -7.940 1.00 88.69 182 LYS A CA 1
ATOM 1456 C C . LYS A 1 182 ? -2.061 17.591 -9.143 1.00 88.69 182 LYS A C 1
ATOM 1458 O O . LYS A 1 182 ? -3.083 18.255 -9.003 1.00 88.69 182 LYS A O 1
ATOM 1463 N N . ASN A 1 183 ? -1.714 17.021 -10.296 1.00 86.44 183 ASN A N 1
ATOM 1464 C CA . ASN A 1 183 ? -2.485 17.156 -11.531 1.00 86.44 183 ASN A CA 1
ATOM 1465 C C . ASN A 1 183 ? -3.485 16.010 -11.750 1.00 86.44 183 ASN A C 1
ATOM 1467 O O . ASN A 1 183 ? -4.196 16.006 -12.751 1.00 86.44 183 ASN A O 1
ATOM 1471 N N . ILE A 1 184 ? -3.549 15.037 -10.838 1.00 86.88 184 ILE A N 1
ATOM 1472 C CA . ILE A 1 184 ? -4.467 13.899 -10.931 1.00 86.88 184 ILE A CA 1
ATOM 1473 C C . ILE A 1 184 ? -5.719 14.189 -10.112 1.00 86.88 184 ILE A C 1
ATOM 1475 O O . ILE A 1 184 ? -5.644 14.742 -9.013 1.00 86.88 184 ILE A O 1
ATOM 1479 N N . GLN A 1 185 ? -6.880 13.763 -10.611 1.00 86.19 185 GLN A N 1
ATOM 1480 C CA . GLN A 1 185 ? -8.122 13.832 -9.850 1.00 86.19 185 GLN A CA 1
ATOM 1481 C C . GLN A 1 185 ? -7.989 13.063 -8.528 1.00 86.19 185 GLN A C 1
ATOM 1483 O O . GLN A 1 185 ? -7.652 11.879 -8.503 1.00 86.19 185 GLN A O 1
ATOM 1488 N N . LYS A 1 186 ? -8.266 13.749 -7.418 1.00 88.38 186 LYS A N 1
ATOM 1489 C CA . LYS A 1 186 ? -8.204 13.162 -6.079 1.00 88.38 186 LYS A CA 1
ATOM 1490 C C . LYS A 1 186 ? -9.329 12.142 -5.888 1.00 88.38 186 LYS A C 1
ATOM 1492 O O . LYS A 1 186 ? -10.488 12.444 -6.174 1.00 88.38 186 LYS A O 1
ATOM 1497 N N . GLY A 1 187 ? -8.988 10.958 -5.385 1.00 87.00 187 GLY A N 1
ATOM 1498 C CA . GLY A 1 187 ? -9.960 9.919 -5.038 1.00 87.00 187 GLY A CA 1
ATOM 1499 C C . GLY A 1 187 ? -10.434 10.003 -3.585 1.00 87.00 187 GLY A C 1
ATOM 1500 O O . GLY A 1 187 ? -10.087 10.923 -2.838 1.00 87.00 187 GLY A O 1
ATOM 1501 N N . LYS A 1 188 ? -11.220 9.011 -3.153 1.00 86.00 188 LYS A N 1
ATOM 1502 C CA . LYS A 1 188 ? -11.614 8.876 -1.744 1.00 86.00 188 LYS A CA 1
ATOM 1503 C C . LYS A 1 188 ? -10.421 8.390 -0.925 1.00 86.00 188 LYS A C 1
ATOM 1505 O O . LYS A 1 188 ? -9.808 7.380 -1.255 1.00 86.00 188 LYS A O 1
ATOM 1510 N N . VAL A 1 189 ? -10.089 9.087 0.153 1.00 88.12 189 VAL A N 1
ATOM 1511 C CA . VAL A 1 189 ? -8.950 8.724 1.008 1.00 88.12 189 VAL A CA 1
ATOM 1512 C C . VAL A 1 189 ? -9.422 7.764 2.092 1.00 88.12 189 VAL A C 1
ATOM 1514 O O . VAL A 1 189 ? -10.377 8.077 2.800 1.00 88.12 189 VAL A O 1
ATOM 1517 N N . LEU A 1 190 ? -8.752 6.618 2.222 1.00 84.94 190 LEU A N 1
ATOM 1518 C CA . LEU A 1 190 ? -8.997 5.687 3.322 1.00 84.94 190 LEU A CA 1
ATOM 1519 C C . LEU A 1 190 ? -8.552 6.343 4.634 1.00 84.94 190 LEU A C 1
ATOM 1521 O O . LEU A 1 190 ? -7.434 6.850 4.740 1.00 84.94 190 LEU A O 1
ATOM 1525 N N . LYS A 1 191 ? -9.442 6.354 5.617 1.00 88.75 191 LYS A N 1
ATOM 1526 C CA . LYS A 1 191 ? -9.204 6.854 6.966 1.00 88.75 191 LYS A CA 1
ATOM 1527 C C . LYS A 1 191 ? -9.025 5.669 7.900 1.00 88.75 191 LYS A C 1
ATOM 1529 O O . LYS A 1 191 ? -9.703 4.658 7.740 1.00 88.75 191 LYS A O 1
ATOM 1534 N N . THR A 1 192 ? -8.148 5.828 8.884 1.00 88.38 192 THR A N 1
ATOM 1535 C CA . THR A 1 192 ? -7.881 4.808 9.898 1.00 88.38 192 THR A CA 1
ATOM 1536 C C . THR A 1 192 ? -7.859 5.457 11.271 1.00 88.38 192 THR A C 1
ATOM 1538 O O . THR A 1 192 ? -7.181 6.468 11.463 1.00 88.38 192 THR A O 1
ATOM 1541 N N . GLN A 1 193 ? -8.572 4.870 12.226 1.00 93.00 193 GLN A N 1
ATOM 1542 C CA . GLN A 1 193 ? -8.430 5.168 13.651 1.00 93.00 193 GLN A CA 1
ATOM 1543 C C . GLN A 1 193 ? -8.035 3.898 14.403 1.00 93.00 193 GLN A C 1
ATOM 1545 O O . GLN A 1 193 ? -8.371 2.792 13.980 1.00 93.00 193 GLN A O 1
ATOM 1550 N N . THR A 1 194 ? -7.318 4.059 15.513 1.00 93.00 194 THR A N 1
ATOM 1551 C CA . THR A 1 194 ? -6.805 2.935 16.302 1.00 93.00 194 THR A CA 1
ATOM 1552 C C . THR A 1 194 ? -7.187 3.092 17.765 1.00 93.00 194 THR A C 1
ATOM 1554 O O . THR A 1 194 ? -6.984 4.157 18.350 1.00 93.00 194 THR A O 1
ATOM 1557 N N . ILE A 1 195 ? -7.695 2.015 18.358 1.00 93.75 195 ILE A N 1
ATOM 1558 C CA . ILE A 1 195 ? -7.923 1.873 19.797 1.00 93.75 195 ILE A CA 1
ATOM 1559 C C . ILE A 1 195 ? -6.888 0.898 20.345 1.00 93.75 195 ILE A C 1
ATOM 1561 O O . ILE A 1 195 ? -6.582 -0.110 19.715 1.00 93.75 195 ILE A O 1
ATOM 1565 N N . TYR A 1 196 ? -6.365 1.182 21.531 1.00 93.56 196 TYR A N 1
ATOM 1566 C CA . TYR A 1 196 ? -5.389 0.334 22.204 1.00 93.56 196 TYR A CA 1
ATOM 1567 C C . TYR A 1 196 ? -6.040 -0.283 23.436 1.00 93.56 196 TYR A C 1
ATOM 1569 O O . TYR A 1 196 ? -6.647 0.440 24.223 1.00 93.56 196 TYR A O 1
ATOM 1577 N N . LEU A 1 197 ? -5.930 -1.599 23.601 1.00 93.06 197 LEU A N 1
ATOM 1578 C CA . LEU A 1 197 ? -6.542 -2.335 24.707 1.00 93.06 197 LEU A CA 1
ATOM 1579 C C . LEU A 1 197 ? -5.488 -3.073 25.535 1.00 93.06 197 LEU A C 1
ATOM 1581 O O . LEU A 1 197 ? -4.557 -3.668 24.988 1.00 93.06 197 LEU A O 1
ATOM 1585 N N . ASP A 1 198 ? -5.678 -3.104 26.854 1.00 93.62 198 ASP A N 1
ATOM 1586 C CA . ASP A 1 198 ? -4.980 -4.018 27.774 1.00 93.62 198 ASP A CA 1
ATOM 1587 C C . ASP A 1 198 ? -5.761 -5.333 27.985 1.00 93.62 198 ASP A C 1
ATOM 1589 O O . ASP A 1 198 ? -5.875 -5.865 29.090 1.00 93.62 198 ASP A O 1
ATOM 1593 N N . LEU A 1 199 ? -6.295 -5.874 26.892 1.00 91.81 199 LEU A N 1
ATOM 1594 C CA . LEU A 1 199 ? -7.004 -7.153 26.828 1.00 91.81 199 LEU A CA 1
ATOM 1595 C C . LEU A 1 199 ? -6.327 -8.080 25.822 1.00 91.81 199 LEU A C 1
ATOM 1597 O O . LEU A 1 199 ? -5.646 -7.612 24.907 1.00 91.81 199 LEU A O 1
ATOM 1601 N N . PHE A 1 200 ? -6.505 -9.385 25.994 1.00 89.81 200 PHE A N 1
ATOM 1602 C CA . PHE A 1 200 ? -6.135 -10.359 24.977 1.00 89.81 200 PHE A CA 1
ATOM 1603 C C . PHE A 1 200 ? -7.260 -10.500 23.954 1.00 89.81 200 PHE A C 1
ATOM 1605 O O . PHE A 1 200 ? -8.412 -10.167 24.206 1.00 89.81 200 PHE A O 1
ATOM 1612 N N . GLU A 1 201 ? -6.919 -10.987 22.767 1.00 84.75 201 GLU A N 1
ATOM 1613 C CA . GLU A 1 201 ? -7.859 -11.075 21.649 1.00 84.75 201 GLU A CA 1
ATOM 1614 C C . GLU A 1 201 ? -9.095 -11.939 21.946 1.00 84.75 201 GLU A C 1
ATOM 1616 O O . GLU A 1 201 ? -10.212 -11.621 21.535 1.00 84.75 201 GLU A O 1
ATOM 1621 N N . GLU A 1 202 ? -8.905 -12.995 22.734 1.00 86.12 202 GLU A N 1
ATOM 1622 C CA . GLU A 1 202 ? -9.969 -13.885 23.196 1.00 86.12 202 GLU A CA 1
ATOM 1623 C C . GLU A 1 202 ? -11.037 -13.188 24.048 1.00 86.12 202 GLU A C 1
ATOM 1625 O O . GLU A 1 202 ? -12.179 -13.645 24.075 1.00 86.12 202 GLU A O 1
ATOM 1630 N N . ASP A 1 203 ? -10.700 -12.061 24.683 1.00 89.31 203 ASP A N 1
ATOM 1631 C CA . ASP A 1 203 ? -11.624 -11.309 25.534 1.00 89.31 203 ASP A CA 1
ATOM 1632 C C . ASP A 1 203 ? -12.693 -10.567 24.714 1.00 89.31 203 ASP A C 1
ATOM 1634 O O . ASP A 1 203 ? -13.728 -10.167 25.249 1.00 89.31 203 ASP A O 1
ATOM 1638 N N . PHE A 1 204 ? -12.452 -10.353 23.415 1.00 88.81 204 PHE A N 1
ATOM 1639 C CA . PHE A 1 204 ? -13.283 -9.476 22.592 1.00 88.81 204 PHE A CA 1
ATOM 1640 C C . PHE A 1 204 ? -13.588 -9.988 21.176 1.00 88.81 204 PHE A C 1
ATOM 1642 O O . PHE A 1 204 ? -14.366 -9.342 20.470 1.00 88.81 204 PHE A O 1
ATOM 1649 N N . CYS A 1 205 ? -13.022 -11.125 20.747 1.00 86.88 205 CYS A N 1
ATOM 1650 C CA . CYS A 1 205 ? -13.174 -11.679 19.389 1.00 86.88 205 CYS A CA 1
ATOM 1651 C C . CYS A 1 205 ? -14.640 -11.724 18.911 1.00 86.88 205 CYS A C 1
ATOM 1653 O O . CYS A 1 205 ? -14.948 -11.281 17.799 1.00 86.88 205 CYS A O 1
ATOM 1655 N N . ASP A 1 206 ? -15.554 -12.194 19.764 1.00 88.00 206 ASP A N 1
ATOM 1656 C CA . ASP A 1 206 ? -16.980 -12.321 19.436 1.00 88.00 206 ASP A CA 1
ATOM 1657 C C . ASP A 1 206 ? -17.629 -10.937 19.204 1.00 88.00 206 ASP A C 1
ATOM 1659 O O . ASP A 1 206 ? -18.382 -10.744 18.248 1.00 88.00 206 ASP A O 1
ATOM 1663 N N . PHE A 1 207 ? -17.282 -9.938 20.025 1.00 91.44 207 PHE A N 1
ATOM 1664 C CA . PHE A 1 207 ? -17.822 -8.579 19.910 1.00 91.44 207 PHE A CA 1
ATOM 1665 C C . PHE A 1 207 ? -17.302 -7.845 18.670 1.00 91.44 207 PHE A C 1
ATOM 1667 O O . PHE A 1 207 ? -18.080 -7.187 17.975 1.00 91.44 207 PHE A O 1
ATOM 1674 N N . LEU A 1 208 ? -16.006 -7.970 18.352 1.00 89.94 208 LEU A N 1
ATOM 1675 C CA . LEU A 1 208 ? -15.477 -7.406 17.105 1.00 89.94 208 LEU A CA 1
ATOM 1676 C C . LEU A 1 208 ? -16.101 -8.072 15.880 1.00 89.94 208 LEU A C 1
ATOM 1678 O O . LEU A 1 208 ? -16.365 -7.379 14.902 1.00 89.94 208 LEU A O 1
ATOM 1682 N N . SER A 1 209 ? -16.371 -9.379 15.933 1.00 87.44 209 SER A N 1
ATOM 1683 C CA . SER A 1 209 ? -16.989 -10.104 14.817 1.00 87.44 209 SER A CA 1
ATOM 1684 C C . SER A 1 209 ? -18.409 -9.603 14.560 1.00 87.44 209 SER A C 1
ATOM 1686 O O . SER A 1 209 ? -18.764 -9.322 13.416 1.00 87.44 209 SER A O 1
ATOM 1688 N N . GLN A 1 210 ? -19.194 -9.406 15.624 1.00 89.69 210 GLN A N 1
ATOM 1689 C CA . GLN A 1 210 ? -20.523 -8.806 15.513 1.00 89.69 210 GLN A CA 1
ATOM 1690 C C . GLN A 1 210 ? -20.448 -7.367 14.989 1.00 89.69 210 GLN A C 1
ATOM 1692 O O . GLN A 1 210 ? -21.168 -7.011 14.063 1.00 89.69 210 GLN A O 1
ATOM 1697 N N . THR A 1 211 ? -19.524 -6.559 15.515 1.00 90.75 211 THR A N 1
ATOM 1698 C CA . THR A 1 211 ? -19.346 -5.170 15.063 1.00 90.75 211 THR A CA 1
ATOM 1699 C C . THR A 1 211 ? -18.959 -5.114 13.580 1.00 90.75 211 THR A C 1
ATOM 1701 O O . THR A 1 211 ? -19.481 -4.295 12.836 1.00 90.75 211 THR A O 1
ATOM 1704 N N . GLN A 1 212 ? -18.086 -6.007 13.109 1.00 90.50 212 GLN A N 1
ATOM 1705 C CA . GLN A 1 212 ? -17.732 -6.102 11.691 1.00 90.50 212 GLN A CA 1
ATOM 1706 C C . GLN A 1 212 ? -18.940 -6.489 10.818 1.00 90.50 212 GLN A C 1
ATOM 1708 O O . GLN A 1 212 ? -19.062 -5.983 9.702 1.00 90.50 212 GLN A O 1
ATOM 1713 N N . ALA A 1 213 ? -19.834 -7.353 11.312 1.00 88.31 213 ALA A N 1
ATOM 1714 C CA . ALA A 1 213 ? -21.065 -7.728 10.613 1.00 88.31 213 ALA A CA 1
ATOM 1715 C C . ALA A 1 213 ? -22.085 -6.575 10.553 1.00 88.31 213 ALA A C 1
ATOM 1717 O O . ALA A 1 213 ? -22.747 -6.396 9.532 1.00 88.31 213 ALA A O 1
ATOM 1718 N N . ASP A 1 214 ? -22.173 -5.770 11.615 1.00 91.12 214 ASP A N 1
ATOM 1719 C CA . ASP A 1 214 ? -23.067 -4.609 11.689 1.00 91.12 214 ASP A CA 1
ATOM 1720 C C . ASP A 1 214 ? -22.583 -3.434 10.814 1.00 91.12 214 ASP A C 1
ATOM 1722 O O . ASP A 1 214 ? -23.385 -2.591 10.406 1.00 91.12 214 ASP A O 1
ATOM 1726 N N . TYR A 1 215 ? -21.281 -3.386 10.503 1.00 89.25 215 TYR A N 1
ATOM 1727 C CA . TYR A 1 215 ? -20.623 -2.311 9.750 1.00 89.25 215 TYR A CA 1
ATOM 1728 C C . TYR A 1 215 ? -19.793 -2.843 8.563 1.00 89.25 215 TYR A C 1
ATOM 1730 O O . TYR A 1 215 ? -18.567 -2.709 8.546 1.00 89.25 215 TYR A O 1
ATOM 1738 N N . PRO A 1 216 ? -20.431 -3.421 7.526 1.00 86.81 216 PRO A N 1
ATOM 1739 C CA . PRO A 1 216 ? -19.728 -4.063 6.408 1.00 86.81 216 PRO A CA 1
ATOM 1740 C C . PRO A 1 216 ? -18.931 -3.091 5.516 1.00 86.81 216 PRO A C 1
ATOM 1742 O O . PRO A 1 216 ? -18.048 -3.510 4.773 1.00 86.81 216 PRO A O 1
ATOM 1745 N N . SER A 1 217 ? -19.221 -1.787 5.569 1.00 83.31 217 SER A N 1
ATOM 1746 C CA . SER A 1 217 ? -18.494 -0.727 4.847 1.00 83.31 217 SER A CA 1
ATOM 1747 C C . SER A 1 217 ? -17.138 -0.371 5.464 1.00 83.31 217 SER A C 1
ATOM 1749 O O . SER A 1 217 ? -16.344 0.333 4.830 1.00 83.31 217 SER A O 1
ATOM 1751 N N . VAL A 1 218 ? -16.872 -0.834 6.685 1.00 86.62 218 VAL A N 1
ATOM 1752 C CA . VAL A 1 218 ? -15.662 -0.552 7.456 1.00 86.62 218 VAL A CA 1
ATOM 1753 C C . VAL A 1 218 ? -14.909 -1.850 7.679 1.00 86.62 218 VAL A C 1
ATOM 1755 O O . VAL A 1 218 ? -15.499 -2.897 7.913 1.00 86.62 218 VAL A O 1
ATOM 1758 N N . LYS A 1 219 ? -13.583 -1.789 7.626 1.00 89.12 219 LYS A N 1
ATOM 1759 C CA . LYS A 1 219 ? -12.713 -2.908 7.966 1.00 89.12 219 LYS A CA 1
ATOM 1760 C C . LYS A 1 219 ? -12.197 -2.731 9.386 1.00 89.12 219 LYS A C 1
ATOM 1762 O O . LYS A 1 219 ? -11.562 -1.725 9.699 1.00 89.12 219 LYS A O 1
ATOM 1767 N N . ILE A 1 220 ? -12.432 -3.728 10.225 1.00 88.94 220 ILE A N 1
ATOM 1768 C CA . ILE A 1 220 ? -11.964 -3.772 11.605 1.00 88.94 220 ILE A CA 1
ATOM 1769 C C . ILE A 1 220 ? -10.901 -4.868 11.717 1.00 88.94 220 ILE A C 1
ATOM 1771 O O . ILE A 1 220 ? -11.115 -5.999 11.287 1.00 88.94 220 ILE A O 1
ATOM 1775 N N . GLY A 1 221 ? -9.734 -4.531 12.263 1.00 87.56 221 GLY A N 1
ATOM 1776 C CA . GLY A 1 221 ? -8.619 -5.466 12.437 1.00 87.56 221 GLY A CA 1
ATOM 1777 C C . GLY A 1 221 ? -8.038 -5.415 13.843 1.00 87.56 221 GLY A C 1
ATOM 1778 O O . GLY A 1 221 ? -7.978 -4.344 14.441 1.00 87.56 221 GLY A O 1
ATOM 1779 N N . SER A 1 222 ? -7.587 -6.558 14.355 1.00 87.31 222 SER A N 1
ATOM 1780 C CA . SER A 1 222 ? -6.867 -6.709 15.624 1.00 87.31 222 SER A CA 1
ATOM 1781 C C . SER A 1 222 ? -5.393 -7.041 15.369 1.00 87.31 222 SER A C 1
ATOM 1783 O O . SER A 1 222 ? -5.059 -7.895 14.551 1.00 87.31 222 SER A O 1
ATOM 1785 N N . TYR A 1 223 ? -4.492 -6.361 16.081 1.00 89.25 223 TYR A N 1
ATOM 1786 C CA . TYR A 1 223 ? -3.043 -6.561 15.996 1.00 89.25 223 TYR A CA 1
ATOM 1787 C C . TYR A 1 223 ? -2.450 -6.747 17.399 1.00 89.25 223 TYR A C 1
ATOM 1789 O O . TYR A 1 223 ? -2.086 -5.759 18.058 1.00 89.25 223 TYR A O 1
ATOM 1797 N N . PRO A 1 224 ? -2.369 -7.999 17.885 1.00 87.81 224 PRO A N 1
ATOM 1798 C CA . PRO A 1 224 ? -1.710 -8.324 19.143 1.00 87.81 224 PRO A CA 1
ATOM 1799 C C . PRO A 1 224 ? -0.229 -7.939 19.131 1.00 87.81 224 PRO A C 1
ATOM 1801 O O . PRO A 1 224 ? 0.473 -8.130 18.138 1.00 87.81 224 PRO A O 1
ATOM 1804 N N . GLN A 1 225 ? 0.257 -7.397 20.245 1.00 87.06 225 GLN A N 1
ATOM 1805 C CA . GLN A 1 225 ? 1.638 -6.950 20.393 1.00 87.06 225 GLN A CA 1
ATOM 1806 C C . GLN A 1 225 ? 2.473 -7.988 21.131 1.00 87.06 225 GLN A C 1
ATOM 1808 O O . GLN A 1 225 ? 2.194 -8.332 22.279 1.00 87.06 225 GLN A O 1
ATOM 1813 N N . LEU A 1 226 ? 3.563 -8.429 20.501 1.00 81.06 226 LEU A N 1
ATOM 1814 C CA . LEU A 1 226 ? 4.514 -9.353 21.126 1.00 81.06 226 LEU A CA 1
ATOM 1815 C C . LEU A 1 226 ? 5.227 -8.709 22.330 1.00 81.06 226 LEU A C 1
ATOM 1817 O O . LEU A 1 226 ? 5.432 -9.362 23.351 1.00 81.06 226 LEU A O 1
ATOM 1821 N N . ASN A 1 227 ? 5.514 -7.404 22.254 1.00 81.94 227 ASN A N 1
ATOM 1822 C CA . ASN A 1 227 ? 6.235 -6.649 23.287 1.00 81.94 227 ASN A CA 1
ATOM 1823 C C . ASN A 1 227 ? 5.296 -5.764 24.127 1.00 81.94 227 ASN A C 1
ATOM 1825 O O . ASN A 1 227 ? 5.633 -4.629 24.470 1.00 81.94 227 ASN A O 1
ATOM 1829 N N . TYR A 1 228 ? 4.104 -6.261 24.472 1.00 79.81 228 TYR A N 1
ATOM 1830 C CA . TYR A 1 228 ? 3.072 -5.472 25.163 1.00 79.81 228 TYR A CA 1
ATOM 1831 C C . TYR A 1 228 ? 3.533 -4.839 26.491 1.00 79.81 228 TYR A C 1
ATOM 1833 O O . TYR A 1 228 ? 3.023 -3.794 26.886 1.00 79.81 228 TYR A O 1
ATOM 1841 N N . LYS A 1 229 ? 4.525 -5.429 27.176 1.00 80.25 229 LYS A N 1
ATOM 1842 C CA . LYS A 1 229 ? 5.102 -4.876 28.417 1.00 80.25 229 LYS A CA 1
ATOM 1843 C C . LYS A 1 229 ? 5.852 -3.560 28.198 1.00 80.25 229 LYS A C 1
ATOM 1845 O O . LYS A 1 229 ? 5.831 -2.707 29.075 1.00 80.25 229 LYS A O 1
ATOM 1850 N N . GLU A 1 230 ? 6.505 -3.409 27.049 1.00 79.81 230 GLU A N 1
ATOM 1851 C CA . GLU A 1 230 ? 7.227 -2.187 26.674 1.00 79.81 230 GLU A CA 1
ATOM 1852 C C . GLU A 1 230 ? 6.273 -1.151 26.075 1.00 79.81 230 GLU A C 1
ATOM 1854 O O . GLU A 1 230 ? 6.396 0.041 26.338 1.00 79.81 230 GLU A O 1
ATOM 1859 N N . GLN A 1 231 ? 5.290 -1.613 25.296 1.00 74.38 231 GLN A N 1
ATOM 1860 C CA . GLN A 1 231 ? 4.321 -0.745 24.624 1.00 74.38 231 GLN A CA 1
ATOM 1861 C C . GLN A 1 231 ? 3.203 -0.240 25.552 1.00 74.38 231 GLN A C 1
ATOM 1863 O O . GLN A 1 231 ? 2.583 0.784 25.273 1.00 74.38 231 GLN A O 1
ATOM 1868 N N . GLY A 1 232 ? 2.941 -0.944 26.657 1.00 85.12 232 GLY A N 1
ATOM 1869 C CA . GLY A 1 232 ? 1.920 -0.588 27.645 1.00 85.12 232 GLY A CA 1
ATOM 1870 C C . GLY A 1 232 ? 0.477 -0.903 27.223 1.00 85.12 232 GLY A C 1
ATOM 1871 O O . GLY A 1 232 ? -0.457 -0.444 27.875 1.00 85.12 232 GLY A O 1
ATOM 1872 N N . PHE A 1 233 ? 0.287 -1.679 26.154 1.00 89.31 233 PHE A N 1
ATOM 1873 C CA . PHE A 1 233 ? -1.001 -2.223 25.711 1.00 89.31 233 PHE A CA 1
ATOM 1874 C C . PHE A 1 233 ? -0.789 -3.576 25.021 1.00 89.31 233 PHE A C 1
ATOM 1876 O O . PHE A 1 233 ? 0.283 -3.832 24.471 1.00 89.31 233 PHE A O 1
ATOM 1883 N N . LYS A 1 234 ? -1.809 -4.440 25.037 1.00 90.75 234 LYS A N 1
ATOM 1884 C CA . LYS A 1 234 ? -1.742 -5.810 24.504 1.00 90.75 234 LYS A CA 1
ATOM 1885 C C . LYS A 1 234 ? -2.179 -5.916 23.052 1.00 90.75 234 LYS A C 1
ATOM 1887 O O . LYS A 1 234 ? -1.546 -6.641 22.289 1.00 90.75 234 LYS A O 1
ATOM 1892 N N . VAL A 1 235 ? -3.234 -5.205 22.654 1.00 90.88 235 VAL A N 1
ATOM 1893 C CA . VAL A 1 235 ? -3.769 -5.270 21.286 1.00 90.88 235 VAL A CA 1
ATOM 1894 C C . VAL A 1 235 ? -4.078 -3.873 20.758 1.00 90.88 235 VAL A C 1
ATOM 1896 O O . VAL A 1 235 ? -4.652 -3.047 21.467 1.00 90.88 235 VAL A O 1
ATOM 1899 N N . ALA A 1 236 ? -3.710 -3.618 19.502 1.00 91.12 236 ALA A N 1
ATOM 1900 C CA . ALA A 1 236 ? -4.190 -2.473 18.736 1.00 91.12 236 ALA A CA 1
ATOM 1901 C C . ALA A 1 236 ? -5.346 -2.916 17.830 1.00 91.12 236 ALA A C 1
ATOM 1903 O O . ALA A 1 236 ? -5.179 -3.819 17.013 1.00 91.12 236 ALA A O 1
ATOM 1904 N N . ILE A 1 237 ? -6.505 -2.279 17.960 1.00 91.81 237 ILE A N 1
ATOM 1905 C CA . ILE A 1 237 ? -7.644 -2.464 17.061 1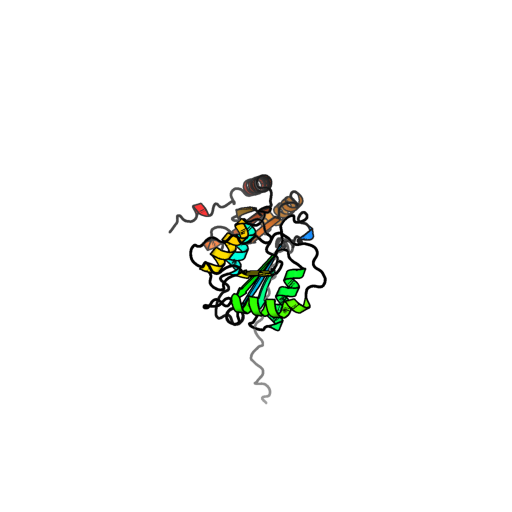.00 91.81 237 ILE A CA 1
ATOM 1906 C C . ILE A 1 237 ? -7.661 -1.303 16.074 1.00 91.81 237 ILE A C 1
ATOM 1908 O O . ILE A 1 237 ? -7.757 -0.152 16.493 1.00 91.81 237 ILE A O 1
ATOM 1912 N N . THR A 1 238 ? -7.594 -1.590 14.777 1.00 91.94 238 THR A N 1
ATOM 1913 C CA . THR A 1 238 ? -7.687 -0.591 13.705 1.00 91.94 238 THR A CA 1
ATOM 1914 C C . THR A 1 238 ? -9.064 -0.616 13.063 1.00 91.94 238 THR A C 1
ATOM 1916 O O . THR A 1 238 ? -9.565 -1.686 12.722 1.00 91.94 238 THR A O 1
ATOM 1919 N N . ILE A 1 239 ? -9.628 0.561 12.832 1.00 92.56 239 ILE A N 1
ATOM 1920 C CA . ILE A 1 239 ? -10.903 0.775 12.161 1.00 92.56 239 ILE A CA 1
ATOM 1921 C C . ILE A 1 239 ? -10.605 1.581 10.897 1.00 92.56 239 ILE A C 1
ATOM 1923 O O . ILE A 1 239 ? -10.177 2.731 10.988 1.00 92.56 239 ILE A O 1
ATOM 1927 N N . GLU A 1 240 ? -10.792 0.970 9.729 1.00 88.44 240 GLU A N 1
ATOM 1928 C CA . GLU A 1 240 ? -10.449 1.524 8.417 1.00 88.44 240 GLU A CA 1
ATOM 1929 C C . GLU A 1 240 ? -11.700 1.708 7.550 1.00 88.44 240 GLU A C 1
ATOM 1931 O O . GLU A 1 240 ? -12.440 0.758 7.308 1.00 88.44 240 GLU A O 1
ATOM 1936 N N . GLY A 1 241 ? -11.928 2.906 7.017 1.00 87.69 241 GLY A N 1
ATOM 1937 C CA . GLY A 1 241 ? -13.106 3.191 6.195 1.00 87.69 241 GLY A CA 1
ATOM 1938 C C . GLY A 1 241 ? -12.998 4.501 5.420 1.00 87.69 241 GLY A C 1
ATOM 1939 O O . GLY A 1 241 ? -12.000 5.215 5.510 1.00 87.69 241 GLY A O 1
ATOM 1940 N N . PHE A 1 242 ? -14.021 4.826 4.630 1.00 86.75 242 PHE A N 1
ATOM 1941 C CA . PHE A 1 242 ? -14.070 6.080 3.861 1.00 86.75 242 PHE A CA 1
ATOM 1942 C C . PHE A 1 242 ? -14.978 7.150 4.482 1.00 86.75 242 PHE A C 1
ATOM 1944 O O . PHE A 1 242 ? -14.836 8.321 4.130 1.00 86.75 242 PHE A O 1
ATOM 1951 N N . ASP A 1 243 ? -15.897 6.767 5.375 1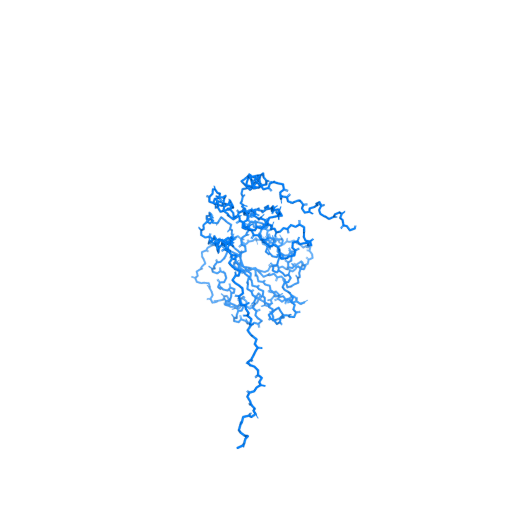.00 89.44 243 ASP A N 1
ATOM 1952 C CA . ASP A 1 243 ? -16.756 7.693 6.116 1.00 89.44 243 ASP A CA 1
ATOM 1953 C C . ASP A 1 243 ? -16.207 7.900 7.531 1.00 89.44 243 ASP A C 1
ATOM 1955 O O . ASP A 1 243 ? -16.210 7.002 8.371 1.00 89.44 243 ASP A O 1
ATOM 1959 N N . GLU A 1 244 ? -15.723 9.111 7.788 1.00 90.56 244 GLU A N 1
ATOM 1960 C CA . GLU A 1 244 ? -15.142 9.499 9.071 1.00 90.56 244 GLU A CA 1
ATOM 1961 C C . GLU A 1 244 ? -16.157 9.423 10.219 1.00 90.56 244 GLU A C 1
ATOM 1963 O O . GLU A 1 244 ? -15.804 8.982 11.309 1.00 90.56 244 GLU A O 1
ATOM 1968 N N . LYS A 1 245 ? -17.434 9.744 9.971 1.00 93.88 245 LYS A N 1
ATOM 1969 C CA . LYS A 1 245 ? -18.475 9.701 11.010 1.00 93.88 245 LYS A CA 1
ATOM 1970 C C . LYS A 1 245 ? -18.814 8.271 11.412 1.00 93.88 245 LYS A C 1
ATOM 1972 O O . LYS A 1 245 ? -19.097 8.000 12.578 1.00 93.88 245 LYS A O 1
ATOM 1977 N N . GLU A 1 246 ? -18.803 7.356 10.446 1.00 92.56 246 GLU A N 1
ATOM 1978 C CA . GLU A 1 246 ? -19.022 5.933 10.700 1.00 92.56 246 GLU A CA 1
ATOM 1979 C C . GLU A 1 246 ? -17.874 5.344 11.529 1.00 92.56 246 GLU A C 1
ATOM 1981 O O . GLU A 1 246 ? -18.122 4.679 12.536 1.00 92.56 246 GLU A O 1
ATOM 1986 N N . ILE A 1 247 ? -16.627 5.671 11.169 1.00 92.69 247 ILE A N 1
ATOM 1987 C CA . ILE A 1 247 ? -15.433 5.274 11.929 1.00 92.69 247 ILE A CA 1
ATOM 1988 C C . ILE A 1 247 ? -15.502 5.805 13.364 1.00 92.69 247 ILE A C 1
ATOM 1990 O O . ILE A 1 247 ? -15.320 5.033 14.303 1.00 92.69 247 ILE A O 1
ATOM 1994 N N . GLU A 1 248 ? -15.803 7.093 13.551 1.00 95.19 248 GLU A N 1
ATOM 1995 C CA . GLU A 1 248 ? -15.926 7.704 14.881 1.00 95.19 248 GLU A CA 1
ATOM 1996 C C . GLU A 1 248 ? -16.993 7.011 15.735 1.00 95.19 248 GLU A C 1
ATOM 1998 O O . GLU A 1 248 ? -16.767 6.742 16.917 1.00 95.19 248 GLU A O 1
ATOM 2003 N N . LYS A 1 249 ? -18.139 6.666 15.137 1.00 96.06 249 LYS A N 1
ATOM 2004 C CA . LYS A 1 249 ? -19.210 5.931 15.819 1.00 96.06 249 LYS A CA 1
ATOM 2005 C C . LYS A 1 249 ? -18.735 4.555 16.288 1.00 96.06 249 LYS A C 1
ATOM 2007 O O . LYS A 1 249 ? -18.967 4.199 17.442 1.00 96.06 249 LYS A O 1
ATOM 2012 N N . ILE A 1 250 ? -18.065 3.789 15.425 1.00 95.06 250 ILE A N 1
ATOM 2013 C CA . ILE A 1 250 ? -17.522 2.467 15.784 1.00 95.06 250 ILE A CA 1
ATOM 2014 C C . ILE A 1 250 ? -16.478 2.619 16.890 1.00 95.06 250 ILE A C 1
ATOM 2016 O O . ILE A 1 250 ? -16.512 1.889 17.879 1.00 95.06 250 ILE A O 1
ATOM 2020 N N . VAL A 1 251 ? -15.594 3.611 16.776 1.00 95.12 251 VAL A N 1
ATOM 2021 C CA . VAL A 1 251 ? -14.573 3.874 17.790 1.00 95.12 251 VAL A CA 1
ATOM 2022 C C . VAL A 1 251 ? -15.193 4.181 19.149 1.00 95.12 251 VAL A C 1
ATOM 2024 O O . VAL A 1 251 ? -14.720 3.664 20.159 1.00 95.12 251 VAL A O 1
ATOM 2027 N N . GLN A 1 252 ? -16.277 4.957 19.194 1.00 95.31 252 GLN A N 1
ATOM 2028 C CA . GLN A 1 252 ? -17.020 5.221 20.428 1.00 95.31 252 GLN A CA 1
ATOM 2029 C C . GLN A 1 252 ? -17.668 3.955 21.001 1.00 95.31 252 GLN A C 1
ATOM 2031 O O . GLN A 1 252 ? -17.579 3.731 22.207 1.00 95.31 252 GLN A O 1
ATOM 2036 N N . ILE A 1 253 ? -18.278 3.111 20.161 1.00 95.31 253 ILE A N 1
ATOM 2037 C CA . ILE A 1 253 ? -18.885 1.837 20.583 1.00 95.31 253 ILE A CA 1
ATOM 2038 C C . ILE A 1 253 ? -17.834 0.938 21.238 1.00 95.31 253 ILE A C 1
ATOM 2040 O O . ILE A 1 253 ? -18.008 0.528 22.385 1.00 95.31 253 ILE A O 1
ATOM 2044 N N . LEU A 1 254 ? -16.721 0.688 20.541 1.00 93.62 254 LEU A N 1
ATOM 2045 C CA . LEU A 1 254 ? -15.636 -0.152 21.049 1.00 93.62 254 LEU A CA 1
ATOM 2046 C C . LEU A 1 254 ? -15.010 0.460 22.314 1.00 93.62 254 LEU A C 1
ATOM 2048 O O . LEU A 1 254 ? -14.772 -0.241 23.296 1.00 93.62 254 LEU A O 1
ATOM 2052 N N . SER A 1 255 ? -14.778 1.777 22.319 1.00 93.75 255 SER A N 1
ATOM 2053 C CA . SER A 1 255 ? -14.166 2.462 23.463 1.00 93.75 255 SER A CA 1
ATOM 2054 C C . SER A 1 255 ? -15.034 2.386 24.712 1.00 93.75 255 SER A C 1
ATOM 2056 O O . SER A 1 255 ? -14.499 2.178 25.796 1.00 93.75 255 SER A O 1
ATOM 2058 N N . ASN A 1 256 ? -16.353 2.547 24.577 1.00 94.69 256 ASN A N 1
ATOM 2059 C CA . ASN A 1 256 ? -17.288 2.462 25.698 1.00 94.69 256 ASN A CA 1
ATOM 2060 C C . ASN A 1 256 ? -17.435 1.023 26.200 1.00 94.69 256 ASN A C 1
ATOM 2062 O O . ASN A 1 256 ? -17.457 0.809 27.410 1.00 94.69 256 ASN A O 1
ATOM 2066 N N . GLN A 1 257 ? -17.489 0.048 25.287 1.00 95.38 257 GLN A N 1
ATOM 2067 C CA . GLN A 1 257 ? -17.620 -1.368 25.629 1.00 95.38 257 GLN A CA 1
ATOM 2068 C C . GLN A 1 257 ? -16.426 -1.884 26.442 1.00 95.38 257 GLN A C 1
ATOM 2070 O O . GLN A 1 257 ? -16.607 -2.682 27.358 1.00 95.38 257 GLN A O 1
ATOM 2075 N N . PHE A 1 258 ? -15.212 -1.440 26.108 1.00 94.62 258 PHE A N 1
ATOM 2076 C CA . PHE A 1 258 ? -13.982 -1.972 26.698 1.00 94.62 258 PHE A CA 1
ATOM 2077 C C . PHE A 1 258 ? -13.360 -1.077 27.774 1.00 94.62 258 PHE A C 1
ATOM 2079 O O . PHE A 1 258 ? -12.223 -1.318 28.178 1.00 94.62 258 PHE A O 1
ATOM 2086 N N . GLN A 1 259 ? -14.064 -0.061 28.286 1.00 91.38 259 GLN A N 1
ATOM 2087 C CA . GLN A 1 259 ? -13.625 0.597 29.522 1.00 91.38 259 GLN A CA 1
ATOM 2088 C C . GLN A 1 259 ? -13.595 -0.410 30.693 1.00 91.38 259 GLN A C 1
ATOM 2090 O O . GLN A 1 259 ? -14.473 -1.267 30.779 1.00 91.38 259 GLN A O 1
ATOM 2095 N N . PRO A 1 260 ? -12.631 -0.307 31.631 1.00 91.69 260 PRO A N 1
ATOM 2096 C CA . PRO A 1 260 ? -11.544 0.675 31.705 1.00 91.69 260 PRO A CA 1
ATOM 2097 C C . PRO A 1 260 ? -10.259 0.254 30.961 1.00 91.69 260 PRO A C 1
ATOM 2099 O O . PRO A 1 260 ? -9.218 0.879 31.137 1.00 91.69 260 PRO A O 1
ATOM 2102 N N . PHE A 1 261 ? -10.299 -0.805 30.151 1.00 93.25 261 PHE A N 1
ATOM 2103 C CA . PHE A 1 261 ? -9.123 -1.404 29.507 1.00 93.25 261 PHE A CA 1
ATOM 2104 C C . PHE A 1 261 ? -8.626 -0.654 28.264 1.00 93.25 261 PHE A C 1
ATOM 2106 O O . PHE A 1 261 ? -7.625 -1.054 27.670 1.00 93.25 261 PHE A O 1
ATOM 2113 N N . VAL A 1 262 ? -9.303 0.426 27.862 1.00 92.12 262 VAL A N 1
ATOM 2114 C CA . VAL A 1 262 ? -8.853 1.298 26.773 1.00 92.12 262 VAL A CA 1
ATOM 2115 C C . VAL A 1 262 ? -7.674 2.142 27.237 1.00 92.12 262 VAL A C 1
ATOM 2117 O O . VAL A 1 262 ? -7.781 2.972 28.142 1.00 92.12 262 VAL A O 1
ATOM 2120 N N . ILE A 1 263 ? -6.550 1.973 26.557 1.00 90.31 263 ILE A N 1
ATOM 2121 C CA . ILE A 1 263 ? -5.298 2.648 26.850 1.00 90.31 263 ILE A CA 1
ATOM 2122 C C . ILE A 1 263 ? -5.126 3.861 25.936 1.00 90.31 263 ILE A C 1
ATOM 2124 O O . ILE A 1 263 ? -5.366 3.813 24.731 1.00 90.31 263 ILE A O 1
ATOM 2128 N N . ASN A 1 264 ? -4.650 4.965 26.513 1.00 80.81 264 ASN A N 1
ATOM 2129 C CA . ASN A 1 264 ? -4.163 6.104 25.744 1.00 80.81 264 ASN A CA 1
ATOM 2130 C C . ASN A 1 264 ? -2.625 6.059 25.700 1.00 80.81 264 ASN A C 1
ATOM 2132 O O . ASN A 1 264 ? -1.994 6.436 26.694 1.00 80.81 264 ASN A O 1
ATOM 2136 N N . PRO A 1 265 ? -2.004 5.638 24.582 1.00 62.81 265 PRO A N 1
ATOM 2137 C CA . PRO A 1 265 ? -0.552 5.478 24.505 1.00 62.81 265 PRO A CA 1
ATOM 2138 C C . PRO A 1 265 ? 0.209 6.795 24.709 1.00 62.81 265 PRO A C 1
ATOM 2140 O O . PRO A 1 265 ? 1.291 6.792 25.292 1.00 62.81 265 PRO A O 1
ATOM 2143 N N . ASN A 1 266 ? -0.391 7.944 24.372 1.00 59.47 266 ASN A N 1
ATOM 2144 C CA . ASN A 1 266 ? 0.217 9.264 24.590 1.00 59.47 266 ASN A CA 1
ATOM 2145 C C . ASN A 1 266 ? 0.343 9.642 26.080 1.00 59.47 266 ASN A C 1
ATOM 2147 O O . ASN A 1 266 ? 0.987 10.634 26.414 1.00 59.47 266 ASN A O 1
ATOM 2151 N N . LYS A 1 267 ? -0.280 8.881 26.992 1.00 55.53 267 LYS A N 1
ATOM 2152 C CA . LYS A 1 267 ? -0.132 9.052 28.447 1.00 55.53 267 LYS A CA 1
ATOM 2153 C C . LYS A 1 267 ? 0.911 8.115 29.068 1.00 55.53 267 LYS A C 1
ATOM 2155 O O . LYS A 1 267 ? 1.268 8.319 30.225 1.00 55.53 267 LYS A O 1
ATOM 2160 N N . ILE A 1 268 ? 1.410 7.123 28.326 1.00 52.81 268 ILE A N 1
ATOM 2161 C CA . ILE A 1 268 ? 2.380 6.130 28.820 1.00 52.81 268 ILE A CA 1
ATOM 2162 C C . ILE A 1 268 ? 3.809 6.702 28.793 1.00 52.81 268 ILE A C 1
ATOM 2164 O O . ILE A 1 268 ? 4.616 6.404 29.670 1.00 52.81 268 ILE A O 1
ATOM 2168 N N . SER A 1 269 ? 4.100 7.627 27.870 1.00 43.06 269 SER A N 1
ATOM 2169 C CA . SER A 1 269 ? 5.421 8.244 27.657 1.00 43.06 269 SER A CA 1
ATOM 2170 C C . SER A 1 269 ? 5.854 9.280 28.719 1.00 43.06 269 SER A C 1
ATOM 2172 O O . SER A 1 269 ? 6.574 10.224 28.399 1.00 43.06 269 SER A O 1
ATOM 2174 N N . LYS A 1 270 ? 5.408 9.153 29.978 1.00 33.59 270 LYS A N 1
ATOM 2175 C CA . LYS A 1 270 ? 5.797 10.035 31.103 1.00 33.59 270 LYS A CA 1
ATOM 2176 C C . LYS A 1 270 ? 6.400 9.306 32.312 1.00 33.59 270 LYS A C 1
ATOM 2178 O O . LYS A 1 270 ? 6.424 9.854 33.411 1.00 33.59 270 LYS A O 1
ATOM 2183 N N . LYS A 1 271 ? 6.914 8.090 32.126 1.00 34.12 271 LYS A N 1
ATOM 2184 C CA . LYS A 1 271 ? 7.736 7.406 33.135 1.00 34.12 271 LYS A CA 1
ATOM 2185 C C . LYS A 1 271 ? 9.032 6.888 32.516 1.00 34.12 271 LYS A C 1
ATOM 2187 O O . LYS A 1 271 ? 9.157 5.696 32.263 1.00 34.12 271 LYS A O 1
ATOM 2192 N N . ILE A 1 272 ? 9.970 7.803 3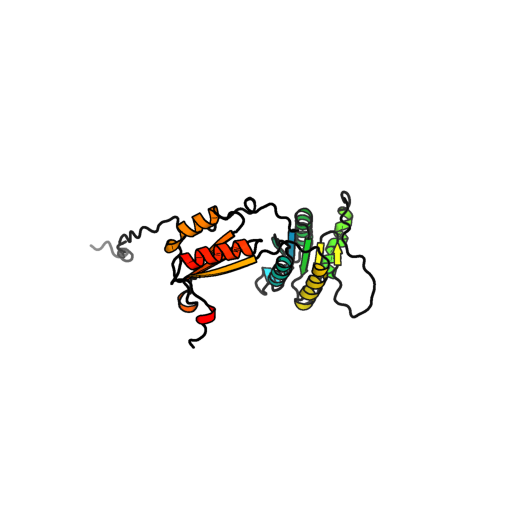2.286 1.00 34.34 272 ILE A N 1
ATOM 2193 C CA . ILE A 1 272 ? 11.414 7.561 32.408 1.00 34.34 272 ILE A CA 1
ATOM 2194 C C . ILE A 1 272 ? 11.981 8.771 33.142 1.00 34.34 272 ILE A C 1
ATOM 2196 O O . ILE A 1 272 ? 11.626 9.898 32.729 1.00 34.34 272 ILE A O 1
#

Foldseek 3Di:
DDDDDDPDDDPDDPPPPDPPPPPPVVCLPLPLPCCPCVLAPDQPAFEEEEEEEDPCCVVVVDPDPLPVLLCVLCLQLAHHYDYYYYHYPDLVVLQVVQVVDLVPGQAYEYAYQDPDWCLVVSVVSNVVVCVPPPPDDDDDPLDDDDDDDDDDCLPAFDDDRRYTRFTNDDPSNNVNSNVVSVSDRGHQRKDKDKWFFQDDSVVCSVVVVVLCVVCSQKRKDKDADPPCVVQVGGIIIMIIHRDPVSSVVSVVVVPVVRPPGTDDSVVVPPDD

Secondary structure (DSSP, 8-state):
-----S--SS---------------TT-S-------TTSSPP--SPEEEEEEE-HHHHTTSS--TTHHHHHHHHHHTT-EEEEEEEE-S-HHHHHHHHHHHHHH-SEEEEEE-SSS--HHHHHHHHHHHGGGTTT-------SPP-----S------EEETTEEE--SSHHHHHHHHHHHHTTSPP-PPPEEEEEEESS-GGGTHHHHHHHHHH-TTSEEEEEE-TTHHHHT-SEEEEEEES-HHHHHHHHHHHHHHTTTSEE-GGGTTT--

Radius of gyration: 26.69 Å; chains: 1; bounding box: 54×93×66 Å